Protein AF-A0A8B7D8T9-F1 (afdb_monomer)

Sequence (249 aa):
MHSFCAGCYSVWKLESSQCPTCRKEVESVYKNHTLNNLSLAYLNLNPNKCRSKEDLLMLDKRNTLNSPKTEMIKCEVVDSDSNDEEDNRNPTVNDFPRPFHLRSSFKCRECVGYSSSDSTDSDNLYQRSNTGNICQEGDTHLICSCCFRLISAVPPLSDRRCVCCGRFFCHLYWKCSKPGCRGCLSKFKDMDLDEKHLSELISKNPFESEILKNYLVSKNMKIKDLLTHCLQKLDLKQFTTTKFGSKHK

Nearest PDB structures (foldseek):
  2xoy-assembly2_B  TM=8.052E-01  e=1.659E-07  Homo sapiens
  2xoy-assembly1_A  TM=7.835E-01  e=5.794E-07  Homo sapiens

Foldseek 3Di:
DDDDQLLVVLVVVVPDQADPPPRHGDPDDDDDVPVVVVVVVVCVVPVVPDDDPVVVVVSVVSRPVPDPPPDPPPPPDPDDDDDDDDDDDDDDDDDPPDPDPDPPPADALQEDPDDPPPPPPPPPPPFPFPPPHHDDPPFDWFAAPPQRHTDGPPDDCPQFADPQPRHGHCPSRGRDPDPPDPCSDDDQLPDDDDVVCLCCVPVHDNVVSVVVVVVCVVVVHDPSNVSVVVVVCVVVVVDDDDDSPPPDD

Secondary structure (DSSP, 8-state):
-----HHHHHHHHTT-SB-TTT--B-------HHHHHHHHHHHHH-GGGSPPHHHHHHHHHH-GGGSTTS----------------------S-----S----TT---TTBTT-----TT-TT-TT-S-TT---BPTT--EEE-TTT--EEE-PSP-TTTB-TTT--B-SHHHH---STT-S-SS--GGG----HHHHHTTTTT-HHHHHHHHHHHHHTT--HHHHHHHHHHHHHTTSS--S-------

Mean predicted aligned error: 18.98 Å

Structure (mmCIF, N/CA/C/O backbone):
data_AF-A0A8B7D8T9-F1
#
_entry.id   AF-A0A8B7D8T9-F1
#
loop_
_atom_site.group_PDB
_atom_site.id
_atom_site.type_symbol
_atom_site.label_atom_id
_atom_site.label_alt_id
_atom_site.label_comp_id
_atom_site.label_asym_id
_atom_site.label_entity_id
_atom_site.label_seq_id
_atom_site.pdbx_PDB_ins_code
_atom_site.Cartn_x
_atom_site.Cartn_y
_atom_site.Cartn_z
_atom_site.occupancy
_atom_site.B_iso_or_equiv
_atom_site.auth_seq_id
_atom_site.auth_comp_id
_atom_site.auth_asym_id
_atom_site.auth_atom_id
_atom_site.pdbx_PDB_model_num
ATOM 1 N N . MET A 1 1 ? 9.128 13.617 -8.863 1.00 77.19 1 MET A N 1
ATOM 2 C CA . MET A 1 1 ? 9.227 13.640 -10.338 1.00 77.19 1 MET A CA 1
ATOM 3 C C . MET A 1 1 ? 7.891 14.104 -10.896 1.00 77.19 1 MET A C 1
ATOM 5 O O . MET A 1 1 ? 6.893 13.439 -10.650 1.00 77.19 1 MET A O 1
ATOM 9 N N . HIS A 1 2 ? 7.853 15.249 -11.578 1.00 90.69 2 HIS A N 1
ATOM 10 C CA . HIS A 1 2 ? 6.656 15.738 -12.274 1.00 90.69 2 HIS A CA 1
ATOM 11 C C . HIS A 1 2 ? 6.838 15.507 -13.776 1.00 90.69 2 HIS A C 1
ATOM 13 O O . HIS A 1 2 ? 7.943 15.678 -14.283 1.00 90.69 2 HIS A O 1
ATOM 19 N N . SER A 1 3 ? 5.788 15.053 -14.463 1.00 90.06 3 SER A N 1
ATOM 20 C CA . SER A 1 3 ? 5.845 14.694 -15.886 1.00 90.06 3 SER A CA 1
ATOM 21 C C . SER A 1 3 ? 5.028 15.681 -16.707 1.00 90.06 3 SER A C 1
ATOM 23 O O . SER A 1 3 ? 3.898 15.997 -16.345 1.00 90.06 3 SER A O 1
ATOM 25 N N . PHE A 1 4 ? 5.595 16.136 -17.819 1.00 90.19 4 PHE A N 1
ATOM 26 C CA . PHE A 1 4 ? 4.991 17.129 -18.702 1.00 90.19 4 PHE A CA 1
ATOM 27 C C . PHE A 1 4 ? 5.164 16.706 -20.159 1.00 90.19 4 PHE A C 1
ATOM 29 O O . PHE A 1 4 ? 6.039 15.902 -20.485 1.00 90.19 4 PHE A O 1
ATOM 36 N N . CYS A 1 5 ? 4.362 17.286 -21.051 1.00 88.31 5 CYS A N 1
ATOM 37 C CA . CYS A 1 5 ? 4.675 17.249 -22.474 1.00 88.31 5 CYS A CA 1
ATOM 38 C C . CYS A 1 5 ? 5.987 18.006 -22.720 1.00 88.31 5 CYS A C 1
ATOM 40 O O . CYS A 1 5 ? 6.150 19.128 -22.234 1.00 88.31 5 CYS A O 1
ATOM 42 N N . ALA A 1 6 ? 6.896 17.404 -23.490 1.00 86.88 6 ALA A N 1
ATOM 43 C CA . ALA A 1 6 ? 8.209 17.977 -23.766 1.00 86.88 6 ALA A CA 1
ATOM 44 C C . ALA A 1 6 ? 8.114 19.354 -24.447 1.00 86.88 6 ALA A C 1
ATOM 46 O O . ALA A 1 6 ? 8.777 20.282 -24.003 1.00 86.88 6 ALA A O 1
ATOM 47 N N . GLY A 1 7 ? 7.210 19.534 -25.419 1.00 85.31 7 GLY A N 1
ATOM 48 C CA . GLY A 1 7 ? 6.978 20.838 -26.053 1.00 85.31 7 GLY A CA 1
ATOM 49 C C . GLY A 1 7 ? 6.482 21.913 -25.076 1.00 85.31 7 GLY A C 1
ATOM 50 O O . GLY A 1 7 ? 6.989 23.030 -25.080 1.00 85.31 7 GLY A O 1
ATOM 51 N N . CYS A 1 8 ? 5.539 21.582 -24.188 1.00 86.88 8 CYS A N 1
ATOM 52 C CA . CYS A 1 8 ? 5.028 22.536 -23.194 1.00 86.88 8 CYS A CA 1
ATOM 53 C C . CYS A 1 8 ? 6.095 22.929 -22.166 1.00 86.88 8 CYS A C 1
ATOM 55 O O . CYS A 1 8 ? 6.197 24.092 -21.785 1.00 86.88 8 CYS A O 1
ATOM 57 N N . TYR A 1 9 ? 6.898 21.963 -21.720 1.00 89.88 9 TYR A N 1
ATOM 58 C CA . TYR A 1 9 ? 7.966 22.236 -20.768 1.00 89.88 9 TYR A CA 1
ATOM 59 C C . TYR A 1 9 ? 9.144 22.982 -21.415 1.00 89.88 9 TYR A C 1
ATOM 61 O O . TYR A 1 9 ? 9.721 23.854 -20.775 1.00 89.88 9 TYR A O 1
ATOM 69 N N . SER A 1 10 ? 9.452 22.730 -22.691 1.00 86.44 10 SER A N 1
ATOM 70 C CA . SER A 1 10 ? 10.440 23.507 -23.451 1.00 86.44 10 SER A CA 1
ATOM 71 C C . SER A 1 10 ? 10.098 24.993 -23.519 1.00 86.44 10 SER A C 1
ATOM 73 O O . SER A 1 10 ? 11.001 25.808 -23.373 1.00 86.44 10 SER A O 1
ATOM 75 N N . VAL A 1 11 ? 8.818 25.344 -23.692 1.00 87.75 11 VAL A N 1
ATOM 76 C CA . VAL A 1 11 ? 8.364 26.746 -23.666 1.00 87.75 11 VAL A CA 1
ATOM 77 C C . VAL A 1 11 ? 8.595 27.356 -22.286 1.00 87.75 11 VAL A C 1
ATOM 79 O O . VAL A 1 11 ? 9.210 28.408 -22.178 1.00 87.75 11 VAL A O 1
ATOM 82 N N . TRP A 1 12 ? 8.177 26.662 -21.227 1.00 88.38 12 TRP A N 1
ATOM 83 C CA . TRP A 1 12 ? 8.367 27.130 -19.852 1.00 88.38 12 TRP A CA 1
ATOM 84 C C . TRP A 1 12 ? 9.844 27.321 -19.481 1.00 88.38 12 TRP A C 1
ATOM 86 O O . TRP A 1 12 ? 10.205 28.289 -18.816 1.00 88.38 12 TRP A O 1
ATOM 96 N N . LYS A 1 13 ? 10.715 26.418 -19.944 1.00 87.56 13 LYS A N 1
ATOM 97 C CA . LYS A 1 13 ? 12.157 26.459 -19.672 1.00 87.56 13 LYS A CA 1
ATOM 98 C C . LYS A 1 13 ? 12.837 27.725 -20.215 1.00 87.56 13 LYS A C 1
ATOM 100 O O . LYS A 1 13 ? 13.894 28.085 -19.710 1.00 87.56 13 LYS A O 1
ATOM 105 N N . LEU A 1 14 ? 12.254 28.397 -21.215 1.00 84.75 14 LEU A N 1
ATOM 106 C CA . LEU A 1 14 ? 12.770 29.677 -21.720 1.00 84.75 14 LEU A CA 1
ATOM 107 C C . LEU A 1 14 ? 12.652 30.800 -20.681 1.00 84.75 14 LEU A C 1
ATOM 109 O O . LEU A 1 14 ? 13.479 31.705 -20.672 1.00 84.75 14 LEU A O 1
ATOM 113 N N . GLU A 1 15 ? 11.641 30.732 -19.816 1.00 85.75 15 GLU A N 1
ATOM 114 C CA . GLU A 1 15 ? 11.323 31.777 -18.840 1.00 85.75 15 GLU A CA 1
ATOM 115 C C . GLU A 1 15 ? 11.763 31.406 -17.418 1.00 85.75 15 GLU A C 1
ATOM 117 O O . GLU A 1 15 ? 12.027 32.286 -16.600 1.00 85.75 15 GLU A O 1
ATOM 122 N N . SER A 1 16 ? 11.848 30.110 -17.095 1.00 87.50 16 SER A N 1
ATOM 123 C CA . SER A 1 16 ? 12.175 29.656 -15.743 1.00 87.50 16 SER A CA 1
ATOM 124 C C . SER A 1 16 ? 12.928 28.326 -15.708 1.00 87.50 16 SER A C 1
ATOM 126 O O . SER A 1 16 ? 12.549 27.343 -16.347 1.00 87.50 16 SER A O 1
ATOM 128 N N . SER A 1 17 ? 13.954 28.260 -14.857 1.00 84.94 17 SER A N 1
ATOM 129 C CA . SER A 1 17 ? 14.664 27.026 -14.487 1.00 84.94 17 SER A CA 1
ATOM 130 C C . SER A 1 17 ? 13.920 26.185 -13.436 1.00 84.94 17 SER A C 1
ATOM 132 O O . SER A 1 17 ? 14.365 25.090 -13.085 1.00 84.94 17 SER A O 1
ATOM 134 N N . GLN A 1 18 ? 12.780 26.666 -12.929 1.00 90.69 18 GLN A N 1
ATOM 135 C CA . GLN A 1 18 ? 11.996 25.993 -11.897 1.00 90.69 18 GLN A CA 1
ATOM 136 C C . GLN A 1 18 ? 10.886 25.116 -12.483 1.00 90.69 18 GLN A C 1
ATOM 138 O O . GLN A 1 18 ? 10.342 25.363 -13.558 1.00 90.69 18 GLN A O 1
ATOM 143 N N . CYS A 1 19 ? 10.495 24.082 -11.742 1.00 88.75 19 CYS A N 1
ATOM 144 C CA . CYS A 1 19 ? 9.401 23.196 -12.115 1.00 88.75 19 CYS A CA 1
ATOM 145 C C . CYS A 1 19 ? 8.045 23.942 -12.099 1.00 88.75 19 CYS A C 1
ATOM 147 O O . CYS A 1 19 ? 7.703 24.513 -11.062 1.00 88.75 19 CYS A O 1
ATOM 149 N N . PRO A 1 20 ? 7.208 23.843 -13.154 1.00 88.81 20 PRO A N 1
ATOM 150 C CA . PRO A 1 20 ? 5.901 24.514 -13.211 1.00 88.81 20 PRO A CA 1
ATOM 151 C C . PRO A 1 20 ? 4.951 24.154 -12.062 1.00 88.81 20 PRO A C 1
ATOM 153 O O . PRO A 1 20 ? 4.118 24.956 -11.655 1.00 88.81 20 PRO A O 1
ATOM 156 N N . THR A 1 21 ? 5.055 22.928 -11.540 1.00 89.50 21 THR A N 1
ATOM 157 C CA . THR A 1 21 ? 4.142 22.421 -10.506 1.00 89.50 21 THR A CA 1
ATOM 158 C C . THR A 1 21 ? 4.592 22.781 -9.097 1.00 89.50 21 THR A C 1
ATOM 160 O O . THR A 1 21 ? 3.764 23.140 -8.269 1.00 89.50 21 THR A O 1
ATOM 163 N N . CYS A 1 22 ? 5.887 22.658 -8.794 1.00 91.38 22 CYS A N 1
ATOM 164 C CA . CYS A 1 22 ? 6.381 22.802 -7.421 1.00 91.38 22 CYS A CA 1
ATOM 165 C C . CYS A 1 22 ? 7.360 23.957 -7.204 1.00 91.38 22 CYS A C 1
ATOM 167 O O . CYS A 1 22 ? 7.800 24.137 -6.073 1.00 91.38 22 CYS A O 1
ATOM 169 N N . ARG A 1 23 ? 7.720 24.705 -8.256 1.00 89.94 23 ARG A N 1
ATOM 170 C CA . ARG A 1 23 ? 8.665 25.838 -8.240 1.00 89.94 23 ARG A CA 1
ATOM 171 C C . ARG A 1 23 ? 10.048 25.539 -7.645 1.00 89.94 23 ARG A C 1
ATOM 173 O O . ARG A 1 23 ? 10.794 26.446 -7.309 1.00 89.94 23 ARG A O 1
ATOM 180 N N . LYS A 1 24 ? 10.410 24.260 -7.531 1.00 89.38 24 LYS A N 1
ATOM 181 C CA . LYS A 1 24 ? 11.770 23.836 -7.180 1.00 89.38 24 LYS A CA 1
ATOM 182 C C . LYS A 1 24 ? 12.655 23.872 -8.420 1.00 89.38 24 LYS A C 1
ATOM 184 O O . LYS A 1 24 ? 12.148 23.627 -9.517 1.00 89.38 24 LYS A O 1
ATOM 189 N N . GLU A 1 25 ? 13.943 24.146 -8.245 1.00 89.19 25 GLU A N 1
ATOM 190 C CA . GLU A 1 25 ? 14.919 24.080 -9.336 1.00 89.19 25 GLU A CA 1
ATOM 191 C C . GLU A 1 25 ? 14.952 22.685 -9.966 1.00 89.19 25 GLU A C 1
ATOM 193 O O . GLU A 1 25 ? 14.794 21.666 -9.285 1.00 89.19 25 GLU A O 1
ATOM 198 N N . VAL A 1 26 ? 15.083 22.644 -11.291 1.00 86.81 26 VAL A N 1
ATOM 199 C CA . VAL A 1 26 ? 15.110 21.391 -12.044 1.00 86.81 26 VAL A CA 1
ATOM 200 C C . VAL A 1 26 ? 16.554 20.953 -12.250 1.00 86.81 26 VAL A C 1
ATOM 202 O O . VAL A 1 26 ? 17.267 21.524 -13.066 1.00 86.81 26 VAL A O 1
ATOM 205 N N . GLU A 1 27 ? 16.950 19.894 -11.548 1.00 84.94 27 GLU A N 1
ATOM 206 C CA . GLU A 1 27 ? 18.292 19.304 -11.654 1.00 84.94 27 GLU A CA 1
ATOM 207 C C . GLU A 1 27 ? 18.504 18.557 -12.978 1.00 84.94 27 GLU A C 1
ATOM 209 O O . GLU A 1 27 ? 19.577 18.601 -13.569 1.00 84.94 27 GLU A O 1
ATOM 214 N N . SER A 1 28 ? 17.487 17.832 -13.452 1.00 81.38 28 SER A N 1
ATOM 215 C CA . SER A 1 28 ? 17.599 17.003 -14.655 1.00 81.38 28 SER A CA 1
ATOM 216 C C . SER A 1 28 ? 16.238 16.679 -15.272 1.00 81.38 28 SER A C 1
ATOM 218 O O . SER A 1 28 ? 15.191 16.753 -14.620 1.00 81.38 28 SER A O 1
ATOM 220 N N . VAL A 1 29 ? 16.247 16.338 -16.564 1.00 85.06 29 VAL A N 1
ATOM 221 C CA . VAL A 1 29 ? 15.048 16.053 -17.364 1.00 85.06 29 VAL A CA 1
ATOM 222 C C . VAL A 1 29 ? 15.280 14.783 -18.176 1.00 85.06 29 VAL A C 1
ATOM 224 O O . VAL A 1 29 ? 16.259 14.688 -18.908 1.00 85.06 29 VAL A O 1
ATOM 227 N N . TYR A 1 30 ? 14.356 13.824 -18.077 1.00 84.12 30 TYR A N 1
ATOM 228 C CA . TYR A 1 30 ? 14.454 12.526 -18.750 1.00 84.12 30 TYR A CA 1
ATOM 229 C C . TYR A 1 30 ? 13.164 12.179 -19.491 1.00 84.12 30 TYR A C 1
ATOM 231 O O . TYR A 1 30 ? 12.062 12.527 -19.055 1.00 84.12 30 TYR A O 1
ATOM 239 N N . LYS A 1 31 ? 13.292 11.430 -20.592 1.00 83.94 31 LYS A N 1
ATOM 240 C CA . LYS A 1 31 ? 12.144 10.859 -21.306 1.00 83.94 31 LYS A CA 1
ATOM 241 C C . LYS A 1 31 ? 11.518 9.740 -20.472 1.00 83.94 31 LYS A C 1
ATOM 243 O O . LYS A 1 31 ? 12.186 8.784 -20.088 1.00 83.94 31 LYS A O 1
ATOM 248 N N . ASN A 1 32 ? 10.216 9.836 -20.213 1.00 85.56 32 ASN A N 1
ATOM 249 C CA . ASN A 1 32 ? 9.470 8.798 -19.505 1.00 85.56 32 ASN A CA 1
ATOM 250 C C . ASN A 1 32 ? 8.814 7.836 -20.509 1.00 85.56 32 ASN A C 1
ATOM 252 O O . ASN A 1 32 ? 7.686 8.057 -20.954 1.00 85.56 32 ASN A O 1
ATOM 256 N N . HIS A 1 33 ? 9.532 6.770 -20.869 1.00 84.88 33 HIS A N 1
ATOM 257 C CA . HIS A 1 33 ? 9.064 5.771 -21.837 1.00 84.88 33 HIS A CA 1
ATOM 258 C C . HIS A 1 33 ? 7.784 5.055 -21.383 1.00 84.88 33 HIS A C 1
ATOM 260 O O . HIS A 1 33 ? 6.912 4.786 -22.204 1.00 84.88 33 HIS A O 1
ATOM 266 N N . THR A 1 34 ? 7.618 4.810 -20.080 1.00 86.81 34 THR A N 1
ATOM 267 C CA . THR A 1 34 ? 6.421 4.154 -19.535 1.00 86.81 34 THR A CA 1
ATOM 268 C C . THR A 1 34 ? 5.166 4.996 -19.748 1.00 86.81 34 THR A C 1
ATOM 270 O O . THR A 1 34 ? 4.165 4.488 -20.251 1.00 86.81 34 THR A O 1
ATOM 273 N N . LEU A 1 35 ? 5.209 6.291 -19.411 1.00 86.31 35 LEU A N 1
ATOM 274 C CA . LEU A 1 35 ? 4.080 7.194 -19.657 1.00 86.31 35 LEU A CA 1
ATOM 275 C C . LEU A 1 35 ? 3.808 7.369 -21.152 1.00 86.31 35 LEU A C 1
ATOM 277 O O . LEU A 1 35 ? 2.645 7.403 -21.550 1.00 86.31 35 LEU A O 1
ATOM 281 N N . ASN A 1 36 ? 4.859 7.424 -21.973 1.00 84.94 36 ASN A N 1
ATOM 282 C CA . ASN A 1 36 ? 4.712 7.503 -23.422 1.00 84.94 36 ASN A CA 1
ATOM 283 C C . ASN A 1 36 ? 3.972 6.274 -23.974 1.00 84.94 36 ASN A C 1
ATOM 285 O O . ASN A 1 36 ? 2.959 6.417 -24.653 1.00 84.94 36 ASN A O 1
ATOM 289 N N . ASN A 1 37 ? 4.388 5.066 -23.593 1.00 86.94 37 ASN A N 1
ATOM 290 C CA . ASN A 1 37 ? 3.753 3.824 -24.039 1.00 86.94 37 ASN A CA 1
ATOM 291 C C . ASN A 1 37 ? 2.290 3.726 -23.586 1.00 86.94 37 ASN A C 1
ATOM 293 O O . ASN A 1 37 ? 1.432 3.318 -24.366 1.00 86.94 37 ASN A O 1
ATOM 297 N N . LEU A 1 38 ? 1.982 4.156 -22.356 1.00 90.62 38 LEU A N 1
ATOM 298 C CA . LEU A 1 38 ? 0.601 4.224 -21.869 1.00 90.62 38 LEU A CA 1
ATOM 299 C C . LEU A 1 38 ? -0.243 5.225 -22.668 1.00 90.62 38 LEU A C 1
ATOM 301 O O . LEU A 1 38 ? -1.384 4.919 -23.012 1.00 90.62 38 LEU A O 1
ATOM 305 N N . SER A 1 39 ? 0.306 6.398 -22.998 1.00 86.38 39 SER A N 1
ATOM 306 C CA . SER A 1 39 ? -0.400 7.374 -23.835 1.00 86.38 39 SER A CA 1
ATOM 307 C C . SER A 1 39 ? -0.647 6.861 -25.254 1.00 86.38 39 SER A C 1
ATOM 309 O O . SER A 1 39 ? -1.751 7.029 -25.767 1.00 86.38 39 SER A O 1
ATOM 311 N N . LEU A 1 40 ? 0.321 6.162 -25.856 1.00 85.19 40 LEU A N 1
ATOM 312 C CA . LEU A 1 40 ? 0.176 5.556 -27.181 1.00 85.19 40 LEU A CA 1
ATOM 313 C C . LEU A 1 40 ? -0.894 4.461 -27.177 1.00 85.19 40 LEU A C 1
ATOM 315 O O . LEU A 1 40 ? -1.784 4.470 -28.023 1.00 85.19 40 LEU A O 1
ATOM 319 N N . ALA A 1 41 ? -0.875 3.572 -26.181 1.00 86.38 41 ALA A N 1
ATOM 320 C CA . ALA A 1 41 ? -1.901 2.543 -26.026 1.00 86.38 41 ALA A CA 1
ATOM 321 C C . ALA A 1 41 ? -3.307 3.151 -25.866 1.00 86.38 41 ALA A C 1
ATOM 323 O O . ALA A 1 41 ? -4.267 2.665 -26.462 1.00 86.38 41 ALA A O 1
ATOM 324 N N . TYR A 1 42 ? -3.434 4.246 -25.109 1.00 88.56 42 TYR A N 1
ATOM 325 C CA . TYR A 1 42 ? -4.706 4.949 -24.946 1.00 88.56 42 TYR A CA 1
ATOM 326 C C . TYR A 1 42 ? -5.218 5.562 -26.257 1.00 88.56 42 TYR A C 1
ATOM 328 O O . TYR A 1 42 ? -6.407 5.441 -26.560 1.00 88.56 42 TYR A O 1
ATOM 336 N N . LEU A 1 43 ? -4.338 6.201 -27.033 1.00 88.25 43 LEU A N 1
ATOM 337 C CA . LEU A 1 43 ? -4.681 6.809 -28.322 1.00 88.25 43 LEU A CA 1
ATOM 338 C C . LEU A 1 43 ? -5.035 5.761 -29.382 1.00 88.25 43 LEU A C 1
ATOM 340 O O . LEU A 1 43 ? -5.973 5.980 -30.143 1.00 88.25 43 LEU A O 1
ATOM 344 N N . ASN A 1 44 ? -4.378 4.598 -29.371 1.00 84.44 44 ASN A N 1
ATOM 345 C CA . ASN A 1 44 ? -4.736 3.471 -30.239 1.00 84.44 44 ASN A CA 1
ATOM 346 C C . ASN A 1 44 ? -6.172 2.987 -29.989 1.00 84.44 44 ASN A C 1
ATOM 348 O O . ASN A 1 44 ? -6.887 2.655 -30.929 1.00 84.44 44 ASN A O 1
ATOM 352 N N . LEU A 1 45 ? -6.612 2.986 -28.727 1.00 88.19 45 LEU A N 1
ATOM 353 C CA . LEU A 1 45 ? -7.983 2.627 -28.350 1.00 88.19 45 LEU A CA 1
ATOM 354 C C . LEU A 1 45 ? -8.991 3.771 -28.556 1.00 88.19 45 LEU A C 1
ATOM 356 O O . LEU A 1 45 ? -10.194 3.530 -28.535 1.00 88.19 45 LEU A O 1
ATOM 360 N N . ASN A 1 46 ? -8.527 5.015 -28.717 1.00 89.38 46 ASN A N 1
ATOM 361 C CA . ASN A 1 46 ? -9.376 6.204 -28.842 1.00 89.38 46 ASN A CA 1
ATOM 362 C C . ASN A 1 46 ? -8.860 7.151 -29.947 1.00 89.38 46 ASN A C 1
ATOM 364 O O . ASN A 1 46 ? -8.388 8.251 -29.634 1.00 89.38 46 ASN A O 1
ATOM 368 N N . PRO A 1 47 ? -8.966 6.778 -31.238 1.00 88.31 47 PRO A N 1
ATOM 369 C CA . PRO A 1 47 ? -8.406 7.583 -32.329 1.00 88.31 47 PRO A CA 1
ATOM 370 C C . PRO A 1 47 ? -9.004 8.994 -32.422 1.00 88.31 47 PRO A C 1
ATOM 372 O O . PRO A 1 47 ? -8.313 9.948 -32.767 1.00 88.31 47 PRO A O 1
ATOM 375 N N . ASN A 1 48 ? -10.273 9.152 -32.036 1.00 87.62 48 ASN A N 1
ATOM 376 C CA . ASN A 1 48 ? -10.990 10.430 -31.996 1.00 87.62 48 ASN A CA 1
ATOM 377 C C . ASN A 1 48 ? -10.456 11.428 -30.951 1.00 87.62 48 ASN A C 1
ATOM 379 O O . ASN A 1 48 ? -10.850 12.589 -30.964 1.00 87.62 48 ASN A O 1
ATOM 383 N N . LYS A 1 49 ? -9.594 10.985 -30.028 1.00 84.88 49 LYS A N 1
ATOM 384 C CA . LYS A 1 49 ? -8.941 11.838 -29.022 1.00 84.88 49 LYS A CA 1
ATOM 385 C C . LYS A 1 49 ? -7.511 12.212 -29.404 1.00 84.88 49 LYS A C 1
ATOM 387 O O . LYS A 1 49 ? -6.838 12.897 -28.631 1.00 84.88 49 LYS A O 1
ATOM 392 N N . CYS A 1 50 ? -7.029 11.746 -30.556 1.00 82.06 50 CYS A N 1
ATOM 393 C CA . CYS A 1 50 ? -5.732 12.154 -31.067 1.00 82.06 50 CYS A CA 1
ATOM 394 C C . CYS A 1 50 ? -5.766 13.639 -31.447 1.00 82.06 50 CYS A C 1
ATOM 396 O O . CYS A 1 50 ? -6.775 14.145 -31.937 1.00 82.06 50 CYS A O 1
ATOM 398 N N . ARG A 1 51 ? -4.660 14.347 -31.203 1.00 84.44 51 ARG A N 1
ATOM 399 C CA . ARG A 1 51 ? -4.507 15.726 -31.680 1.00 84.44 51 ARG A CA 1
ATOM 400 C C . ARG A 1 51 ? -4.446 15.748 -33.208 1.00 84.44 51 ARG A C 1
ATOM 402 O O . ARG A 1 51 ? -4.093 14.746 -33.831 1.00 84.44 51 ARG A O 1
ATOM 409 N N . SER A 1 52 ? -4.746 16.905 -33.794 1.00 87.00 52 SER A N 1
ATOM 410 C CA . SER A 1 52 ? -4.513 17.135 -35.220 1.00 87.00 52 SER A CA 1
ATOM 411 C C . SER A 1 52 ? -3.027 16.945 -35.560 1.00 87.00 52 SER A C 1
ATOM 413 O O . SER A 1 52 ? -2.147 17.090 -34.701 1.00 87.00 52 SER A O 1
ATOM 415 N N . LYS A 1 53 ? -2.729 16.604 -36.817 1.00 83.19 53 LYS A N 1
ATOM 416 C CA . LYS A 1 53 ? -1.339 16.420 -37.266 1.00 83.19 53 LYS A CA 1
ATOM 417 C C . LYS A 1 53 ? -0.572 17.740 -37.193 1.00 83.19 53 LYS A C 1
ATOM 419 O O . LYS A 1 53 ? 0.600 17.759 -36.828 1.00 83.19 53 LYS A O 1
ATOM 424 N N . GLU A 1 54 ? -1.258 18.837 -37.473 1.00 84.75 54 GLU A N 1
ATOM 425 C CA . GLU A 1 54 ? -0.760 20.204 -37.424 1.00 84.75 54 GLU A CA 1
ATOM 426 C C . 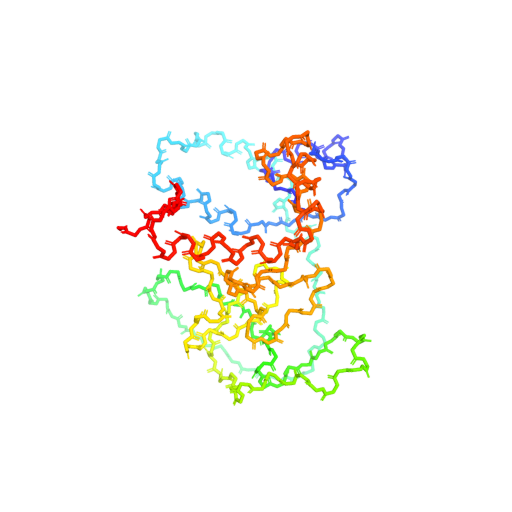GLU A 1 54 ? -0.329 20.580 -35.999 1.00 84.75 54 GLU A C 1
ATOM 428 O O . GLU A 1 54 ? 0.778 21.085 -35.798 1.00 84.75 54 GLU A O 1
ATOM 433 N N . ASP A 1 55 ? -1.144 20.258 -34.991 1.00 80.06 55 ASP A N 1
ATOM 434 C CA . ASP A 1 55 ? -0.813 20.522 -33.586 1.00 80.06 55 ASP A CA 1
ATOM 435 C C . ASP A 1 55 ? 0.387 19.707 -33.102 1.00 80.06 55 ASP A C 1
ATOM 437 O O . ASP A 1 55 ? 1.221 20.221 -32.351 1.00 80.06 55 ASP A O 1
ATOM 441 N N . LEU A 1 56 ? 0.496 18.445 -33.527 1.00 80.44 56 LEU A N 1
ATOM 442 C CA . LEU A 1 56 ? 1.636 17.589 -33.190 1.00 80.44 56 LEU A CA 1
ATOM 443 C C . LEU A 1 56 ? 2.938 18.153 -33.766 1.00 80.44 56 LEU A C 1
ATOM 445 O O . LEU A 1 56 ? 3.903 18.325 -33.024 1.00 80.44 56 LEU A O 1
ATOM 449 N N . LEU A 1 57 ? 2.935 18.545 -35.043 1.00 82.56 57 LEU A N 1
ATOM 450 C CA . LEU A 1 57 ? 4.090 19.170 -35.692 1.00 82.56 57 LEU A CA 1
ATOM 451 C C . LEU A 1 57 ? 4.491 20.482 -35.009 1.00 82.56 57 LEU A C 1
ATOM 453 O O . LEU A 1 57 ? 5.676 20.743 -34.796 1.00 82.56 57 LEU A O 1
ATOM 457 N N . MET A 1 58 ? 3.514 21.305 -34.620 1.00 83.50 58 MET A N 1
ATOM 458 C CA . MET A 1 58 ? 3.782 22.530 -33.867 1.00 83.50 58 MET A CA 1
ATOM 459 C C . MET A 1 58 ? 4.404 22.250 -32.494 1.00 83.50 58 MET A C 1
ATOM 461 O O . MET A 1 58 ? 5.284 22.992 -32.058 1.00 83.50 58 MET A O 1
ATOM 465 N N . LEU A 1 59 ? 3.948 21.216 -31.785 1.00 77.56 59 LEU A N 1
ATOM 466 C CA . LEU A 1 59 ? 4.493 20.835 -30.479 1.00 77.56 59 LEU A CA 1
ATOM 467 C C . LEU A 1 59 ? 5.907 20.259 -30.591 1.00 77.56 59 LEU A C 1
ATOM 469 O O . LEU A 1 59 ? 6.758 20.607 -29.771 1.00 77.56 59 LEU A O 1
ATOM 473 N N . ASP A 1 60 ? 6.175 19.453 -31.616 1.00 80.62 60 ASP A N 1
ATOM 474 C CA . ASP A 1 60 ? 7.505 18.904 -31.878 1.00 80.62 60 ASP A CA 1
ATOM 475 C C . ASP A 1 60 ? 8.499 19.995 -32.276 1.00 80.62 60 ASP A C 1
ATOM 477 O O . ASP A 1 60 ? 9.621 20.013 -31.773 1.00 80.62 60 ASP A O 1
ATOM 481 N N . LYS A 1 61 ? 8.073 20.978 -33.079 1.00 85.19 61 LYS A N 1
ATOM 482 C CA . LYS A 1 61 ? 8.900 22.143 -33.429 1.00 85.19 61 LYS A CA 1
ATOM 483 C C . LYS A 1 61 ? 9.304 22.972 -32.204 1.00 85.19 61 LYS A C 1
ATOM 485 O O . LYS A 1 61 ? 10.388 23.546 -32.184 1.00 85.19 61 LYS A O 1
ATOM 490 N N . ARG A 1 62 ? 8.441 23.048 -31.183 1.00 82.69 62 ARG A N 1
ATOM 491 C CA . ARG A 1 62 ? 8.715 23.763 -29.920 1.00 82.69 62 ARG A CA 1
ATOM 492 C C . ARG A 1 62 ? 9.562 22.950 -28.938 1.00 82.69 62 ARG A C 1
ATOM 494 O O . ARG A 1 62 ? 10.041 23.504 -27.952 1.00 82.69 62 ARG A O 1
ATOM 501 N N . ASN A 1 63 ? 9.733 21.650 -29.166 1.00 83.56 63 ASN A N 1
ATOM 502 C CA . ASN A 1 63 ? 10.452 20.769 -28.259 1.00 83.56 63 ASN A CA 1
ATOM 503 C C . ASN A 1 63 ? 11.973 20.881 -28.453 1.00 83.56 63 ASN A C 1
ATOM 505 O O . ASN A 1 63 ? 12.580 20.199 -29.275 1.00 83.56 63 ASN A O 1
ATOM 509 N N . THR A 1 64 ? 12.601 21.704 -27.621 1.00 77.19 64 THR A N 1
ATOM 510 C CA . THR A 1 64 ? 14.059 21.904 -27.575 1.00 77.19 64 THR A CA 1
ATOM 511 C C . THR A 1 64 ? 14.818 20.775 -26.868 1.00 77.19 64 THR A C 1
ATOM 513 O O . THR A 1 64 ? 16.046 20.733 -26.917 1.00 77.19 64 THR A O 1
ATOM 516 N N . LEU A 1 65 ? 14.110 19.837 -26.230 1.00 73.38 65 LEU A N 1
ATOM 517 C CA . LEU A 1 65 ? 14.683 18.714 -25.476 1.00 73.38 65 LEU A CA 1
ATOM 518 C C . LEU A 1 65 ? 14.877 17.449 -26.329 1.00 73.38 65 LEU A C 1
ATOM 520 O O . LEU A 1 65 ? 15.325 16.422 -25.826 1.00 73.38 65 LEU A O 1
ATOM 524 N N . ASN A 1 66 ? 14.532 17.511 -27.619 1.00 57.84 66 ASN A N 1
ATOM 525 C CA . ASN A 1 66 ? 14.737 16.426 -28.580 1.00 57.84 66 ASN A CA 1
ATOM 526 C C . ASN A 1 66 ? 16.136 16.422 -29.224 1.00 57.84 66 ASN A C 1
ATOM 528 O O . ASN A 1 66 ? 16.442 15.501 -29.979 1.00 57.84 66 ASN A O 1
ATOM 532 N N . SER A 1 67 ? 16.987 17.406 -28.923 1.00 48.41 67 SER A N 1
ATOM 533 C CA . SER A 1 67 ? 18.355 17.464 -29.441 1.00 48.41 67 SER A CA 1
ATOM 534 C C . SER A 1 67 ? 19.224 16.336 -28.860 1.00 48.41 67 SER A C 1
ATOM 536 O O . SER A 1 67 ? 19.198 16.119 -27.646 1.00 48.41 67 SER A O 1
ATOM 538 N N . PRO A 1 68 ? 20.082 15.682 -29.669 1.00 45.19 68 PRO A N 1
ATOM 539 C CA . PRO A 1 68 ? 21.014 14.645 -29.206 1.00 45.19 68 PRO A CA 1
ATOM 540 C C . PRO A 1 68 ? 22.115 15.179 -28.264 1.00 45.19 68 PRO A C 1
ATOM 542 O O . PRO A 1 68 ? 22.946 14.414 -27.796 1.00 45.19 68 PRO A O 1
ATOM 545 N N . LYS A 1 69 ? 22.120 16.489 -27.974 1.00 37.28 69 LYS A N 1
ATOM 546 C CA . LYS A 1 69 ? 23.076 17.200 -27.110 1.00 37.28 69 LYS A CA 1
ATOM 547 C C . LYS A 1 69 ? 22.559 17.479 -25.692 1.00 37.28 69 LYS A C 1
ATOM 549 O O . LYS A 1 69 ? 23.011 18.420 -25.051 1.00 37.28 69 LYS A O 1
ATOM 554 N N . THR A 1 70 ? 21.615 16.692 -25.183 1.00 39.81 70 THR A N 1
ATOM 555 C CA . THR A 1 70 ? 21.550 16.558 -23.720 1.00 39.81 70 THR A CA 1
ATOM 556 C C . THR A 1 70 ? 22.594 15.508 -23.410 1.00 39.81 70 THR A C 1
ATOM 558 O O . THR A 1 70 ? 22.365 14.358 -23.773 1.00 39.81 70 THR A O 1
ATOM 561 N N . GLU A 1 71 ? 23.753 15.930 -22.898 1.00 35.34 71 GLU A N 1
ATOM 562 C CA . GLU A 1 71 ? 24.885 15.069 -22.556 1.00 35.34 71 GLU A CA 1
ATOM 563 C C . GLU A 1 71 ? 24.376 13.814 -21.853 1.00 35.34 71 GLU A C 1
ATOM 565 O O . GLU A 1 71 ? 24.053 13.791 -20.666 1.00 35.34 71 GLU A O 1
ATOM 570 N N . MET A 1 72 ? 24.251 12.753 -22.646 1.00 30.92 72 MET A N 1
ATOM 571 C CA . MET A 1 72 ? 24.257 11.414 -22.122 1.00 30.92 72 MET A CA 1
ATOM 572 C C . MET A 1 72 ? 25.648 11.316 -21.529 1.00 30.92 72 MET A C 1
ATOM 574 O O . MET A 1 72 ? 26.626 11.404 -22.270 1.00 30.92 72 MET A O 1
ATOM 578 N N . ILE A 1 73 ? 25.740 11.213 -20.205 1.00 31.81 73 ILE A N 1
ATOM 579 C CA . ILE A 1 73 ? 26.963 10.740 -19.575 1.00 31.81 73 ILE A CA 1
ATOM 580 C C . ILE A 1 73 ? 27.260 9.413 -20.269 1.00 31.81 73 ILE A C 1
ATOM 582 O O . ILE A 1 73 ? 26.601 8.398 -20.033 1.00 31.81 73 ILE A O 1
ATOM 586 N N . LYS A 1 74 ? 28.206 9.456 -21.206 1.00 27.31 74 LYS A N 1
ATOM 587 C CA . LYS A 1 74 ? 28.913 8.287 -21.675 1.00 27.31 74 LYS A CA 1
ATOM 588 C C . LYS A 1 74 ? 29.693 7.870 -20.441 1.00 27.31 74 LYS A C 1
ATOM 590 O O . LYS A 1 74 ? 30.698 8.486 -20.112 1.00 27.31 74 LYS A O 1
ATOM 595 N N . CYS A 1 75 ? 29.172 6.904 -19.688 1.00 27.44 75 CYS A N 1
ATOM 596 C CA . CYS A 1 75 ? 30.042 6.125 -18.827 1.00 27.44 75 CYS A CA 1
ATOM 597 C C . CYS A 1 75 ? 31.082 5.539 -19.775 1.00 27.44 75 CYS A C 1
ATOM 599 O O . CYS A 1 75 ? 30.771 4.650 -20.566 1.00 27.44 75 CYS A O 1
ATOM 601 N N . GLU A 1 76 ? 32.268 6.135 -19.773 1.00 25.92 76 GLU A N 1
ATOM 602 C CA . GLU A 1 76 ? 33.448 5.557 -20.380 1.00 25.92 76 GLU A CA 1
ATOM 603 C C . GLU A 1 76 ? 33.702 4.259 -19.624 1.00 25.92 76 GLU A C 1
ATOM 605 O O . GLU A 1 76 ? 34.243 4.227 -18.521 1.00 25.92 76 GLU A O 1
ATOM 610 N N . VAL A 1 77 ? 33.182 3.178 -20.195 1.00 33.53 77 VAL A N 1
ATOM 611 C CA . VAL A 1 77 ? 33.722 1.853 -19.971 1.00 33.53 77 VAL A CA 1
ATOM 612 C C . VAL A 1 77 ? 35.154 1.913 -20.477 1.00 33.53 77 VAL A C 1
ATOM 614 O O . VAL A 1 77 ? 35.410 2.121 -21.661 1.00 33.53 77 VAL A O 1
ATOM 617 N N . VAL A 1 78 ? 36.090 1.819 -19.540 1.00 31.45 78 VAL A N 1
ATOM 618 C CA . VAL A 1 78 ? 37.445 1.381 -19.840 1.00 31.45 78 VAL A CA 1
ATOM 619 C C . VAL A 1 78 ? 37.335 -0.065 -20.320 1.00 31.45 78 VAL A C 1
ATOM 621 O O . VAL A 1 78 ? 37.377 -1.005 -19.530 1.00 31.45 78 VAL A O 1
ATOM 624 N N . ASP A 1 79 ? 37.098 -0.226 -21.620 1.00 29.34 79 ASP A N 1
ATOM 625 C CA . ASP A 1 79 ? 37.187 -1.511 -22.300 1.00 29.34 79 ASP A CA 1
ATOM 626 C C . ASP A 1 79 ? 38.651 -1.955 -22.254 1.00 29.34 79 ASP A C 1
ATOM 628 O O . ASP A 1 79 ? 39.529 -1.356 -22.873 1.00 29.34 79 ASP A O 1
ATOM 632 N N . SER A 1 80 ? 38.913 -2.987 -21.455 1.00 31.44 80 SER A N 1
ATOM 633 C CA . SER A 1 80 ? 40.108 -3.812 -21.587 1.00 31.44 80 SER A CA 1
ATOM 634 C C . SER A 1 80 ? 39.699 -5.062 -22.364 1.00 31.44 80 SER A C 1
ATOM 636 O O . SER A 1 80 ? 38.990 -5.905 -21.823 1.00 31.44 80 SER A O 1
ATOM 638 N N . ASP A 1 81 ? 40.100 -5.086 -23.636 1.00 33.78 81 ASP A N 1
ATOM 639 C CA . ASP A 1 81 ? 40.283 -6.214 -24.559 1.00 33.78 81 ASP A CA 1
ATOM 640 C C . ASP A 1 81 ? 39.299 -7.400 -24.524 1.00 33.78 81 ASP A C 1
ATOM 642 O O . ASP A 1 81 ? 39.342 -8.242 -23.626 1.00 33.78 81 ASP A O 1
ATOM 646 N N . SER A 1 82 ? 38.576 -7.614 -25.635 1.00 36.06 82 SER A N 1
ATOM 647 C CA . SER A 1 82 ? 38.929 -8.645 -26.644 1.00 36.06 82 SER A CA 1
ATOM 648 C C . SER A 1 82 ? 37.760 -8.968 -27.598 1.00 36.06 82 SER A C 1
ATOM 650 O O . SER A 1 82 ? 36.749 -9.513 -27.171 1.00 36.06 82 SER A O 1
ATOM 652 N N . ASN A 1 83 ? 37.970 -8.661 -28.883 1.00 34.12 83 ASN A N 1
ATOM 653 C CA . ASN A 1 83 ? 37.633 -9.411 -30.108 1.00 34.12 83 ASN A CA 1
ATOM 654 C C . ASN A 1 83 ? 36.225 -10.015 -30.367 1.00 34.12 83 ASN A C 1
ATOM 656 O O . ASN A 1 83 ? 35.781 -10.945 -29.701 1.00 34.12 83 ASN A O 1
ATOM 660 N N . ASP A 1 84 ? 35.675 -9.556 -31.505 1.00 36.81 84 ASP A N 1
ATOM 661 C CA . ASP A 1 84 ? 35.161 -10.345 -32.643 1.00 36.81 84 ASP A CA 1
ATOM 662 C C . ASP A 1 84 ? 33.775 -11.032 -32.572 1.00 36.81 84 ASP A C 1
ATOM 664 O O . ASP A 1 84 ? 33.592 -12.092 -31.983 1.00 36.81 84 ASP A O 1
ATOM 668 N N . GLU A 1 85 ? 32.799 -10.427 -33.269 1.00 36.19 85 GLU A N 1
ATOM 669 C CA . GLU A 1 85 ? 32.174 -10.919 -34.526 1.00 36.19 85 GLU A CA 1
ATOM 670 C C . GLU A 1 85 ? 30.682 -10.552 -34.661 1.00 36.19 85 GLU A C 1
ATOM 672 O O . GLU A 1 85 ? 29.874 -10.654 -33.737 1.00 36.19 85 GLU A O 1
ATOM 677 N N . GLU A 1 86 ? 30.335 -10.093 -35.865 1.00 46.00 86 GLU A 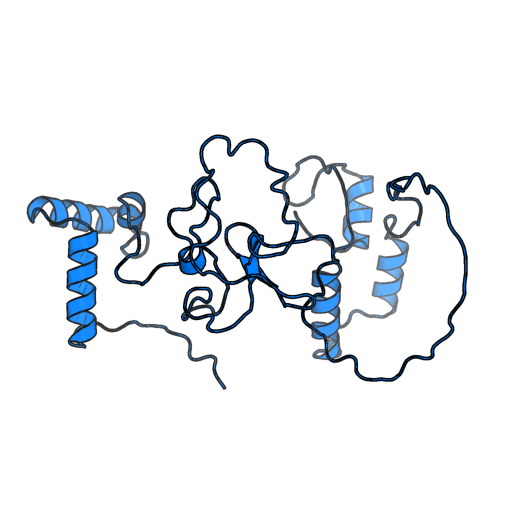N 1
ATOM 678 C CA . GLU A 1 86 ? 28.987 -9.765 -36.323 1.00 46.00 86 GLU A CA 1
ATOM 679 C C . GLU A 1 86 ? 28.115 -11.033 -36.423 1.00 46.00 86 GLU A C 1
ATOM 681 O O . GLU A 1 86 ? 28.479 -11.969 -37.130 1.00 46.00 86 GLU A O 1
ATOM 686 N N . ASP A 1 87 ? 26.915 -11.055 -35.821 1.00 34.34 87 ASP A N 1
ATOM 687 C CA . ASP A 1 87 ? 25.854 -11.973 -36.273 1.00 34.34 87 ASP A CA 1
ATOM 688 C C . ASP A 1 87 ? 24.551 -11.217 -36.557 1.00 34.34 87 ASP A C 1
ATOM 690 O O . ASP A 1 87 ? 24.036 -10.406 -35.782 1.00 34.34 87 ASP A O 1
ATOM 694 N N . ASN A 1 88 ? 24.046 -11.509 -37.743 1.00 43.94 88 ASN A N 1
ATOM 695 C CA . ASN A 1 88 ? 23.021 -10.838 -38.503 1.00 43.94 88 ASN A CA 1
ATOM 696 C C . ASN A 1 88 ? 21.772 -11.724 -38.435 1.00 43.94 88 ASN A C 1
ATOM 698 O O . ASN A 1 88 ? 21.718 -12.755 -39.105 1.00 43.94 88 ASN A O 1
ATOM 702 N N . ARG A 1 89 ? 20.758 -11.378 -37.623 1.00 33.47 89 ARG A N 1
ATOM 703 C CA . ARG A 1 89 ? 19.487 -12.133 -37.602 1.00 33.47 89 ARG A CA 1
ATOM 704 C C . ARG A 1 89 ? 18.240 -11.253 -37.620 1.00 33.47 89 ARG A C 1
ATOM 706 O O . ARG A 1 89 ? 17.997 -10.432 -36.741 1.00 33.47 89 ARG A O 1
ATOM 713 N N . ASN A 1 90 ? 17.452 -11.512 -38.663 1.00 33.97 90 ASN A N 1
ATOM 714 C CA . ASN A 1 90 ? 16.133 -10.979 -38.998 1.00 33.97 90 ASN A CA 1
ATOM 715 C C . ASN A 1 90 ? 15.094 -11.061 -37.854 1.00 33.97 90 ASN A C 1
ATOM 717 O O . ASN A 1 90 ? 15.114 -12.015 -37.074 1.00 33.97 90 ASN A O 1
ATOM 721 N N . PRO A 1 91 ? 14.107 -10.142 -37.812 1.00 34.16 91 PRO A N 1
ATOM 722 C CA . PRO A 1 91 ? 13.082 -10.103 -36.775 1.00 34.16 91 PRO A CA 1
ATOM 723 C C . PRO A 1 91 ? 11.914 -11.044 -37.107 1.00 34.16 91 PRO A C 1
ATOM 725 O O . PRO A 1 91 ? 11.157 -10.806 -38.048 1.00 34.16 91 PRO A O 1
ATOM 728 N N . THR A 1 92 ? 11.706 -12.095 -36.312 1.00 34.72 92 THR A N 1
ATOM 729 C CA . THR A 1 92 ? 10.455 -12.867 -36.345 1.00 34.72 92 THR A CA 1
ATOM 730 C C . THR A 1 92 ? 9.492 -12.369 -35.270 1.00 34.72 92 THR A C 1
ATOM 732 O O . THR A 1 92 ? 9.704 -12.575 -34.078 1.00 34.72 92 THR A O 1
ATOM 735 N N . VAL A 1 93 ? 8.430 -11.717 -35.745 1.00 44.34 93 VAL A N 1
ATOM 736 C CA . VAL A 1 93 ? 7.107 -11.510 -35.135 1.00 44.34 93 VAL A CA 1
ATOM 737 C C . VAL A 1 93 ? 6.767 -12.481 -33.996 1.00 44.34 93 VAL A C 1
ATOM 739 O O . VAL A 1 93 ? 6.472 -13.643 -34.255 1.00 44.34 93 VAL A O 1
ATOM 742 N N . ASN A 1 94 ? 6.779 -11.978 -32.753 1.00 35.53 94 ASN A N 1
ATOM 743 C CA . ASN A 1 94 ? 5.895 -12.361 -31.636 1.00 35.53 94 ASN A CA 1
ATOM 744 C C . ASN A 1 94 ? 6.169 -11.474 -30.397 1.00 35.53 94 ASN A C 1
ATOM 746 O O . ASN A 1 94 ? 6.501 -11.966 -29.319 1.00 35.53 94 ASN A O 1
ATOM 750 N N . ASP A 1 95 ? 6.010 -10.154 -30.539 1.00 34.78 95 ASP A N 1
ATOM 751 C CA . ASP A 1 95 ? 6.085 -9.206 -29.416 1.00 34.78 95 ASP A CA 1
ATOM 752 C C . ASP A 1 95 ? 4.701 -8.979 -28.792 1.00 34.78 95 ASP A C 1
ATOM 754 O O . ASP A 1 95 ? 4.058 -7.939 -28.946 1.00 34.78 95 ASP A O 1
ATOM 758 N N . PHE A 1 96 ? 4.240 -9.969 -28.028 1.00 29.11 96 PHE A N 1
ATOM 759 C CA . PHE A 1 96 ? 3.413 -9.654 -26.865 1.00 29.11 96 PHE A CA 1
ATOM 760 C C . PHE A 1 96 ? 4.314 -8.972 -25.824 1.00 29.11 96 PHE A C 1
ATOM 762 O O . PHE A 1 96 ? 5.427 -9.453 -25.601 1.00 29.11 96 PHE A O 1
ATOM 769 N N . PRO A 1 97 ? 3.878 -7.884 -25.162 1.00 36.59 97 PRO A N 1
ATOM 770 C CA . PRO A 1 97 ? 4.730 -7.139 -24.246 1.00 36.59 97 PRO A CA 1
ATOM 771 C C . PRO A 1 97 ? 5.057 -8.006 -23.027 1.00 36.59 97 PRO A C 1
ATOM 773 O O . PRO A 1 97 ? 4.273 -8.110 -22.081 1.00 36.59 97 PRO A O 1
ATOM 776 N N . ARG A 1 98 ? 6.229 -8.648 -23.057 1.00 41.91 98 ARG A N 1
ATOM 777 C CA . ARG A 1 98 ? 6.810 -9.311 -21.891 1.00 41.91 98 ARG A CA 1
ATOM 778 C C . ARG A 1 98 ? 6.975 -8.262 -20.784 1.00 41.91 98 ARG A C 1
ATOM 780 O O . ARG A 1 98 ? 7.379 -7.132 -21.079 1.00 41.91 98 ARG A O 1
ATOM 787 N N . PRO A 1 99 ? 6.645 -8.582 -19.521 1.00 41.62 99 PRO A N 1
ATOM 788 C CA . PRO A 1 99 ? 6.798 -7.637 -18.425 1.00 41.62 99 PRO A CA 1
ATOM 789 C C . PRO A 1 99 ? 8.266 -7.223 -18.350 1.00 41.62 99 PRO A C 1
ATOM 791 O O . PRO A 1 99 ? 9.121 -8.094 -18.237 1.00 41.62 99 PRO A O 1
ATOM 794 N N . PHE A 1 100 ? 8.520 -5.915 -18.476 1.00 40.16 100 PHE A N 1
ATOM 795 C CA . PHE A 1 100 ? 9.806 -5.227 -18.330 1.00 40.16 100 PHE A CA 1
ATOM 796 C C . PHE A 1 100 ? 10.970 -6.146 -17.927 1.00 40.16 100 PHE A C 1
ATOM 798 O O . PHE A 1 100 ? 11.164 -6.419 -16.743 1.00 40.16 100 PHE A O 1
ATOM 805 N N . HIS A 1 101 ? 11.768 -6.586 -18.904 1.00 39.75 101 HIS A N 1
ATOM 806 C CA . HIS A 1 101 ? 13.091 -7.127 -18.617 1.00 39.75 101 HIS A CA 1
ATOM 807 C C . HIS A 1 101 ? 13.903 -6.012 -17.943 1.00 39.75 101 HIS A C 1
ATOM 809 O O . HIS A 1 101 ? 14.394 -5.092 -18.599 1.00 39.75 101 HIS A O 1
ATOM 815 N N . LEU A 1 102 ? 13.996 -6.046 -16.611 1.00 45.16 102 LEU A N 1
ATOM 816 C CA . LEU A 1 102 ? 15.030 -5.304 -15.909 1.00 45.16 102 LEU A CA 1
ATOM 817 C C . LEU A 1 102 ? 16.366 -5.869 -16.389 1.00 45.16 102 LEU A C 1
ATOM 819 O O . LEU A 1 102 ? 16.552 -7.084 -16.417 1.00 45.16 102 LEU A O 1
ATOM 823 N N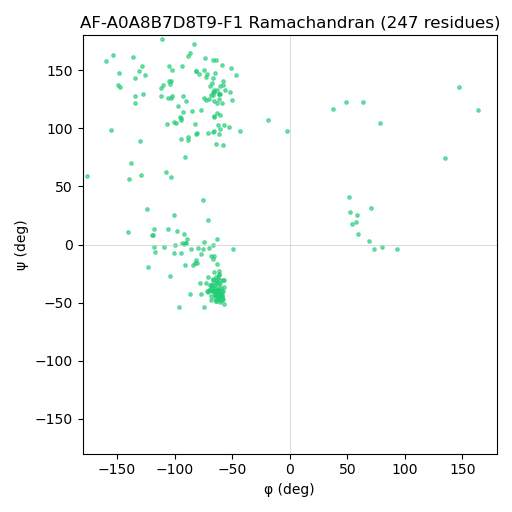 . ARG A 1 103 ? 17.267 -4.978 -16.811 1.00 41.03 103 ARG A N 1
ATOM 824 C CA . ARG A 1 103 ? 18.628 -5.333 -17.229 1.00 41.03 103 ARG A CA 1
ATOM 825 C C . ARG A 1 103 ? 19.259 -6.284 -16.205 1.00 41.03 103 ARG A C 1
ATOM 827 O O . ARG A 1 103 ? 19.047 -6.110 -15.005 1.00 41.03 103 ARG A O 1
ATOM 834 N N . SER A 1 104 ? 20.088 -7.206 -16.698 1.00 45.44 104 SER A N 1
ATOM 835 C CA . SER A 1 104 ? 20.836 -8.252 -15.969 1.00 45.44 104 SER A CA 1
ATOM 836 C C . SER A 1 104 ? 21.644 -7.783 -14.734 1.00 45.44 104 SER A C 1
ATOM 838 O O . SER A 1 104 ? 22.234 -8.587 -14.019 1.00 45.44 104 SER A O 1
ATOM 840 N N . SER A 1 105 ? 21.682 -6.478 -14.454 1.00 56.03 105 SER A N 1
ATOM 841 C CA . SER A 1 105 ? 22.363 -5.865 -13.315 1.00 56.03 105 SER A CA 1
ATOM 842 C C . SER A 1 105 ? 21.506 -5.706 -12.052 1.00 56.03 105 SER A C 1
ATOM 844 O O . SER A 1 105 ? 22.069 -5.524 -10.975 1.00 56.03 105 SER A O 1
ATOM 846 N N . PHE A 1 106 ? 20.170 -5.779 -12.124 1.00 67.19 106 PHE A N 1
ATOM 847 C CA . PHE A 1 106 ? 19.326 -5.663 -10.929 1.00 67.19 106 PHE A CA 1
ATOM 848 C C . PHE A 1 106 ? 18.986 -7.040 -10.358 1.00 67.19 106 PHE A C 1
ATOM 850 O O . PHE A 1 106 ? 18.166 -7.776 -10.902 1.00 67.19 106 PHE A O 1
ATOM 857 N N . LYS A 1 107 ? 19.608 -7.365 -9.225 1.00 77.25 107 LYS A N 1
ATOM 858 C CA . LYS A 1 107 ? 19.466 -8.639 -8.515 1.00 77.25 107 LYS A CA 1
ATOM 859 C C . LYS A 1 107 ? 18.603 -8.471 -7.263 1.00 77.25 107 LYS A C 1
ATOM 861 O O . LYS A 1 107 ? 18.718 -7.465 -6.561 1.00 77.25 107 LYS A O 1
ATOM 866 N N . CYS A 1 108 ? 17.742 -9.441 -6.956 1.00 84.88 108 CYS A N 1
ATOM 867 C CA . CYS A 1 108 ? 17.114 -9.520 -5.633 1.00 84.88 108 CYS A CA 1
ATOM 868 C C . CYS A 1 108 ? 18.051 -10.222 -4.631 1.00 84.88 108 CYS A C 1
ATOM 870 O O . CYS A 1 108 ? 19.078 -10.767 -5.029 1.00 84.88 108 CYS A O 1
ATOM 872 N N . ARG A 1 109 ? 17.704 -10.244 -3.332 1.00 84.19 109 ARG A N 1
ATOM 873 C CA . ARG A 1 109 ? 18.555 -10.872 -2.293 1.00 84.19 109 ARG A CA 1
ATOM 874 C C . ARG A 1 109 ? 18.746 -12.387 -2.470 1.00 84.19 109 ARG A C 1
ATOM 876 O O . ARG A 1 109 ? 19.641 -12.952 -1.854 1.00 84.19 109 ARG A O 1
ATOM 883 N N . GLU A 1 110 ? 17.905 -13.032 -3.275 1.00 84.19 110 GLU A N 1
ATOM 884 C CA . GLU A 1 110 ? 17.959 -14.472 -3.566 1.00 84.19 110 GLU A CA 1
ATOM 885 C C . GLU A 1 110 ? 18.746 -14.797 -4.843 1.00 84.19 110 GLU A C 1
ATOM 887 O O . GLU A 1 110 ? 19.019 -15.963 -5.117 1.00 84.19 110 GLU A O 1
ATOM 892 N N . CYS A 1 111 ? 19.157 -13.787 -5.615 1.00 83.69 111 CYS A N 1
ATOM 893 C CA . CYS A 1 111 ? 20.010 -13.980 -6.783 1.00 83.69 111 CYS A CA 1
ATOM 894 C C . CYS A 1 111 ? 21.450 -14.315 -6.387 1.00 83.69 111 CYS A C 1
ATOM 896 O O . CYS A 1 111 ? 22.032 -13.725 -5.471 1.00 83.69 111 CYS A O 1
ATOM 898 N N . VAL A 1 112 ? 22.076 -15.181 -7.182 1.00 78.38 112 VAL A N 1
ATOM 899 C CA . VAL A 1 112 ? 23.511 -15.452 -7.088 1.00 78.38 112 VAL A CA 1
ATOM 900 C C . VAL A 1 112 ? 24.315 -14.173 -7.367 1.00 78.38 112 VAL A C 1
ATOM 902 O O . VAL A 1 112 ? 24.096 -13.460 -8.354 1.00 78.38 112 VAL A O 1
ATOM 905 N N . GLY A 1 113 ? 25.257 -13.859 -6.476 1.00 69.88 113 GLY A N 1
ATOM 906 C CA . GLY A 1 113 ? 26.094 -12.662 -6.580 1.00 69.88 113 GLY A CA 1
ATOM 907 C C . GLY A 1 113 ? 25.343 -11.353 -6.323 1.00 69.88 113 GLY A C 1
ATOM 908 O O . GLY A 1 113 ? 25.672 -10.344 -6.945 1.00 69.88 113 GLY A O 1
ATOM 909 N N . TYR A 1 114 ? 24.311 -11.364 -5.472 1.00 71.38 114 TYR A N 1
ATOM 910 C CA . TYR A 1 114 ? 23.763 -10.143 -4.880 1.00 71.38 114 TYR A CA 1
ATOM 911 C C . TYR A 1 114 ? 24.812 -9.515 -3.949 1.00 71.38 114 TYR A C 1
ATOM 913 O O . TYR A 1 114 ? 25.120 -10.069 -2.894 1.00 71.38 114 TYR A O 1
ATOM 921 N N . SER A 1 115 ? 25.361 -8.363 -4.333 1.00 62.12 115 SER A N 1
ATOM 922 C CA . SER A 1 115 ? 26.159 -7.510 -3.454 1.00 62.12 115 SER A CA 1
ATOM 923 C C . SER A 1 115 ? 25.259 -6.411 -2.894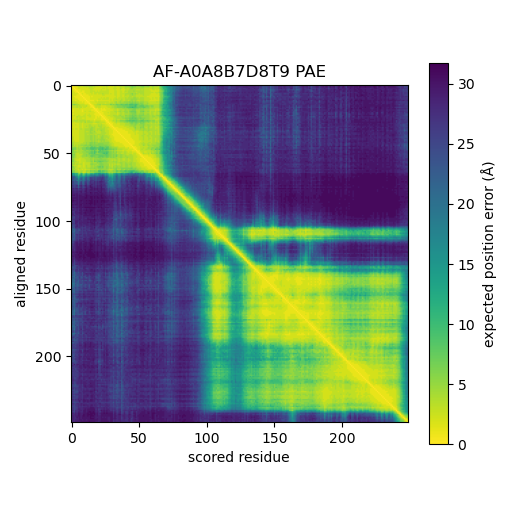 1.00 62.12 115 SER A C 1
ATOM 925 O O . SER A 1 115 ? 24.677 -5.622 -3.637 1.00 62.12 115 SER A O 1
ATOM 927 N N . SER A 1 116 ? 25.107 -6.361 -1.568 1.00 59.53 116 SER A N 1
ATOM 928 C CA . SER A 1 116 ? 24.463 -5.214 -0.929 1.00 59.53 116 SER A CA 1
ATOM 929 C C . SER A 1 116 ? 25.420 -4.032 -1.038 1.00 59.53 116 SER A C 1
ATOM 931 O O . SER A 1 116 ? 26.332 -3.905 -0.232 1.00 59.53 116 SER A O 1
ATOM 933 N N . SER A 1 117 ? 25.251 -3.185 -2.051 1.00 48.50 117 SER A N 1
ATOM 934 C CA . SER A 1 117 ? 26.017 -1.937 -2.179 1.00 48.50 117 SER A CA 1
ATOM 935 C C . SER A 1 117 ? 25.626 -0.883 -1.130 1.00 48.50 117 SER A C 1
ATOM 937 O O . SER A 1 117 ? 26.218 0.190 -1.097 1.00 48.50 117 SER A O 1
ATOM 939 N N . ASP A 1 118 ? 24.632 -1.170 -0.280 1.00 43.44 118 ASP A N 1
ATOM 940 C CA . ASP A 1 118 ? 24.217 -0.317 0.835 1.00 43.44 118 ASP A CA 1
ATOM 941 C C . ASP A 1 118 ? 25.041 -0.659 2.092 1.00 43.44 118 ASP A C 1
ATOM 943 O O . ASP A 1 118 ? 24.691 -1.547 2.874 1.00 43.44 118 ASP A O 1
ATOM 947 N N . SER A 1 119 ? 26.151 0.055 2.278 1.00 41.16 119 SER A N 1
ATOM 948 C CA . SER A 1 119 ? 27.132 -0.083 3.368 1.00 41.16 119 SER A CA 1
ATOM 949 C C . SER A 1 119 ? 26.677 0.475 4.730 1.00 41.16 119 SER A C 1
ATOM 951 O O . SER A 1 119 ? 27.476 1.065 5.452 1.00 41.16 119 SER A O 1
ATOM 953 N N . THR A 1 120 ? 25.409 0.313 5.113 1.00 40.94 120 THR A N 1
ATOM 954 C CA . THR A 1 120 ? 24.920 0.671 6.467 1.00 40.94 120 THR A CA 1
ATOM 955 C C . THR A 1 120 ? 24.341 -0.505 7.254 1.00 40.94 120 THR A C 1
ATOM 957 O O . THR A 1 120 ? 23.817 -0.310 8.345 1.00 40.94 120 THR A O 1
ATOM 960 N N . ASP A 1 121 ? 24.478 -1.733 6.754 1.00 42.25 121 ASP A N 1
ATOM 961 C CA . ASP A 1 121 ? 23.970 -2.948 7.404 1.00 42.25 121 ASP A CA 1
ATOM 962 C C . ASP A 1 121 ? 25.118 -3.729 8.086 1.00 42.25 121 ASP A C 1
ATOM 964 O O . ASP A 1 121 ? 25.388 -4.885 7.767 1.00 42.25 121 ASP A O 1
ATOM 968 N N . SER A 1 122 ? 25.843 -3.099 9.020 1.00 41.16 122 SER A N 1
ATOM 969 C CA . SER A 1 122 ? 26.874 -3.790 9.820 1.00 41.16 122 SER A CA 1
ATOM 970 C C . SER A 1 122 ? 26.304 -4.689 10.928 1.00 41.16 122 SER A C 1
ATOM 972 O O . SER A 1 122 ? 27.071 -5.414 11.548 1.00 41.16 122 SER A O 1
ATOM 974 N N . ASP A 1 123 ? 24.979 -4.716 11.123 1.00 38.81 123 ASP A N 1
ATOM 975 C CA . ASP A 1 123 ? 24.318 -5.524 12.164 1.00 38.81 123 ASP A CA 1
ATOM 976 C C . ASP A 1 123 ? 23.345 -6.600 11.635 1.00 38.81 123 ASP A C 1
ATOM 978 O O . ASP A 1 123 ? 22.604 -7.198 12.411 1.00 38.81 123 ASP A O 1
ATOM 982 N N . ASN A 1 124 ? 23.344 -6.928 10.334 1.00 44.50 124 ASN A N 1
ATOM 983 C CA . ASN A 1 124 ? 22.466 -7.982 9.794 1.00 44.50 124 ASN A CA 1
ATOM 984 C C . ASN A 1 124 ? 23.197 -9.030 8.943 1.00 44.50 124 ASN A C 1
ATOM 986 O O . ASN A 1 124 ? 22.811 -9.324 7.812 1.00 44.50 124 ASN A O 1
ATOM 990 N N . LEU A 1 125 ? 24.167 -9.719 9.550 1.00 39.84 125 LEU A N 1
ATOM 991 C CA . LEU A 1 125 ? 24.707 -10.993 9.040 1.00 39.84 125 LEU A CA 1
ATOM 992 C C . LEU A 1 125 ? 23.666 -12.148 8.999 1.00 39.84 125 LEU A C 1
ATOM 994 O O . LEU A 1 125 ? 24.010 -13.277 8.662 1.00 39.84 125 LEU A O 1
ATOM 998 N N . TYR A 1 126 ? 22.390 -11.884 9.313 1.00 42.34 126 TYR A N 1
ATOM 999 C CA . TYR A 1 126 ? 21.334 -12.884 9.526 1.00 42.34 126 TYR A CA 1
ATOM 1000 C C . TYR A 1 126 ? 20.089 -12.716 8.642 1.00 42.34 126 TYR A C 1
ATOM 1002 O O . TYR A 1 126 ? 18.993 -13.071 9.065 1.00 42.34 126 TYR A O 1
ATOM 1010 N N . GLN A 1 127 ? 20.188 -12.182 7.420 1.00 49.94 127 GLN A N 1
ATOM 1011 C CA . GLN A 1 127 ? 19.020 -12.138 6.520 1.00 49.94 127 GLN A CA 1
ATOM 1012 C C . GLN A 1 127 ? 19.353 -12.452 5.054 1.00 49.94 127 GLN A C 1
ATOM 1014 O O . GLN A 1 127 ? 18.987 -11.713 4.137 1.00 49.94 127 GLN A O 1
ATOM 1019 N N . ARG A 1 128 ? 19.956 -13.626 4.814 1.00 50.88 128 ARG A N 1
ATOM 1020 C CA . ARG A 1 128 ? 19.458 -14.454 3.703 1.00 50.88 128 ARG A CA 1
ATOM 1021 C C . ARG A 1 128 ? 18.002 -14.774 4.038 1.00 50.88 128 ARG A C 1
ATOM 1023 O O . ARG A 1 128 ? 17.718 -15.160 5.171 1.00 50.88 128 ARG A O 1
ATOM 1030 N N . SER A 1 129 ? 17.075 -14.553 3.112 1.00 50.25 129 SER A N 1
ATOM 1031 C CA . SER A 1 129 ? 15.693 -14.992 3.299 1.00 50.25 129 SER A CA 1
ATOM 1032 C C . SER A 1 129 ? 15.710 -16.467 3.704 1.00 50.25 129 SER A C 1
ATOM 1034 O O . SER A 1 129 ? 16.305 -17.305 3.031 1.00 50.25 129 SER A O 1
ATOM 1036 N N . ASN A 1 130 ? 15.084 -16.788 4.837 1.00 48.06 130 ASN A N 1
ATOM 1037 C CA . ASN A 1 130 ? 15.023 -18.146 5.393 1.00 48.06 130 ASN A CA 1
ATOM 1038 C C . ASN A 1 130 ? 14.104 -19.078 4.567 1.00 48.06 130 ASN A C 1
ATOM 1040 O O . ASN A 1 130 ? 13.555 -20.049 5.074 1.00 48.06 130 ASN A O 1
ATOM 1044 N N . THR A 1 131 ? 13.861 -18.719 3.307 1.00 55.81 131 THR A N 1
ATOM 1045 C CA . THR A 1 131 ? 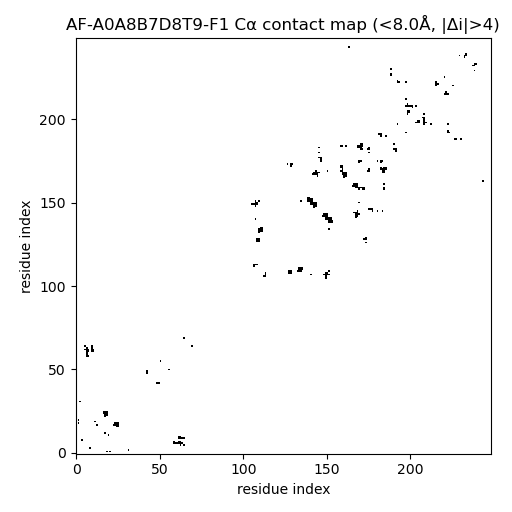12.997 -19.395 2.339 1.00 55.81 131 THR A CA 1
ATOM 1046 C C . THR A 1 131 ? 13.744 -20.526 1.636 1.00 55.81 131 THR A C 1
ATOM 1048 O O . THR A 1 131 ? 13.100 -21.385 1.046 1.00 55.81 131 THR A O 1
ATOM 1051 N N . GLY A 1 132 ? 15.086 -20.531 1.687 1.00 58.59 132 GLY A N 1
ATOM 1052 C CA . GLY A 1 132 ? 15.934 -21.524 1.018 1.00 58.59 132 GLY A CA 1
ATOM 1053 C C . GLY A 1 132 ? 15.924 -21.429 -0.512 1.00 58.59 132 GLY A C 1
ATOM 1054 O O . GLY A 1 132 ? 16.567 -22.239 -1.173 1.00 58.59 132 GLY A O 1
ATOM 1055 N N . ASN A 1 133 ? 15.224 -20.443 -1.077 1.00 64.38 133 ASN A N 1
ATOM 1056 C CA . ASN A 1 133 ? 15.052 -20.299 -2.514 1.00 64.38 133 ASN A CA 1
ATOM 1057 C C . ASN A 1 133 ? 16.178 -19.440 -3.089 1.00 64.38 133 ASN A C 1
ATOM 1059 O O . ASN A 1 133 ? 16.385 -18.303 -2.667 1.00 64.38 133 ASN A O 1
ATOM 1063 N N . ILE A 1 134 ? 16.901 -19.992 -4.057 1.00 75.62 134 ILE A N 1
ATOM 1064 C CA . ILE A 1 134 ? 17.924 -19.285 -4.828 1.00 75.62 134 ILE A CA 1
ATOM 1065 C C . ILE A 1 134 ? 17.326 -19.025 -6.209 1.00 75.62 134 ILE A C 1
ATOM 1067 O O . ILE A 1 134 ? 16.851 -19.963 -6.849 1.00 75.62 134 ILE A O 1
ATOM 1071 N N . CYS A 1 135 ? 17.330 -17.768 -6.657 1.00 81.88 135 CYS A N 1
ATOM 1072 C CA . CYS A 1 135 ? 16.859 -17.428 -7.998 1.00 81.88 135 CYS A CA 1
ATOM 1073 C C . CYS A 1 135 ? 17.785 -18.041 -9.052 1.00 81.88 135 CYS A C 1
ATOM 1075 O O . CYS A 1 135 ? 19.009 -17.903 -8.965 1.00 81.88 135 CYS A O 1
ATOM 1077 N N . GLN A 1 136 ? 17.189 -18.679 -10.055 1.00 79.06 136 GLN A N 1
ATOM 1078 C CA . GLN A 1 136 ? 17.875 -19.235 -11.213 1.00 79.06 136 GLN A CA 1
ATOM 1079 C C . GLN A 1 136 ? 18.044 -18.188 -12.319 1.00 79.06 136 GLN A C 1
ATOM 1081 O O . GLN A 1 136 ? 17.428 -17.118 -12.319 1.00 79.06 136 GLN A O 1
ATOM 1086 N N . GLU A 1 137 ? 18.921 -18.489 -13.271 1.00 71.75 137 GLU A N 1
ATOM 1087 C CA . GLU A 1 137 ? 19.146 -17.632 -14.428 1.00 71.75 137 GLU A CA 1
ATOM 1088 C C . GLU A 1 137 ? 17.888 -17.595 -15.309 1.00 71.75 137 GLU A C 1
ATOM 1090 O O . GLU A 1 137 ? 17.357 -18.627 -15.710 1.00 71.75 137 GLU A O 1
ATOM 1095 N N . GLY A 1 138 ? 17.371 -16.390 -15.564 1.00 71.56 138 GLY A N 1
ATOM 1096 C CA . GLY A 1 138 ? 16.099 -16.188 -16.265 1.00 71.56 138 GLY A CA 1
ATOM 1097 C C . GLY A 1 138 ? 14.868 -16.059 -15.360 1.00 71.56 138 GLY A C 1
ATOM 1098 O O . GLY A 1 138 ? 13.788 -15.746 -15.870 1.00 71.56 138 GLY A O 1
ATOM 1099 N N . ASP A 1 139 ? 15.009 -16.215 -14.038 1.00 80.25 139 ASP A N 1
ATOM 1100 C CA . ASP A 1 139 ? 13.897 -15.993 -13.114 1.00 80.25 139 ASP A CA 1
ATOM 1101 C C . ASP A 1 139 ? 13.369 -14.558 -13.194 1.00 80.25 139 ASP A C 1
ATOM 1103 O O . ASP A 1 139 ? 14.100 -13.558 -13.211 1.00 80.25 139 ASP A O 1
ATOM 1107 N N . THR A 1 140 ? 12.043 -14.456 -13.201 1.00 81.94 140 THR A N 1
ATOM 1108 C CA . THR A 1 140 ? 11.364 -13.165 -13.204 1.00 81.94 140 THR A CA 1
ATOM 1109 C C . THR A 1 140 ? 11.288 -12.589 -11.795 1.00 81.94 140 THR A C 1
ATOM 1111 O O . THR A 1 140 ? 11.216 -13.301 -10.792 1.00 81.94 140 THR A O 1
ATOM 1114 N N . HIS A 1 141 ? 11.297 -11.261 -11.723 1.00 86.31 141 HIS A N 1
ATOM 1115 C CA . HIS A 1 141 ? 11.286 -10.527 -10.468 1.00 86.31 141 HIS A CA 1
ATOM 1116 C C . HIS A 1 141 ? 10.139 -9.517 -10.439 1.00 86.31 141 HIS A C 1
ATOM 1118 O O . HIS A 1 141 ? 9.771 -8.916 -11.447 1.00 86.31 141 HIS A O 1
ATOM 1124 N N . LEU A 1 142 ? 9.582 -9.321 -9.251 1.00 87.44 142 LEU A N 1
ATOM 1125 C CA . LEU A 1 142 ? 8.530 -8.363 -8.941 1.00 87.44 142 LEU A CA 1
ATOM 1126 C C . LEU A 1 142 ? 9.131 -7.175 -8.195 1.00 87.44 142 LEU A C 1
ATOM 1128 O O . LEU A 1 142 ? 10.120 -7.317 -7.483 1.00 87.44 142 LEU A O 1
ATOM 1132 N N . ILE A 1 143 ? 8.506 -6.005 -8.292 1.00 86.12 143 ILE A N 1
ATOM 1133 C CA . ILE A 1 143 ? 8.956 -4.808 -7.573 1.00 86.12 143 ILE A CA 1
ATOM 1134 C C . ILE A 1 143 ? 8.048 -4.568 -6.368 1.00 86.12 143 ILE A C 1
ATOM 1136 O O . ILE A 1 143 ? 6.826 -4.455 -6.500 1.00 86.12 143 ILE A O 1
ATOM 1140 N N . CYS A 1 144 ? 8.644 -4.442 -5.182 1.00 89.38 144 CYS A N 1
ATOM 1141 C CA . CYS A 1 144 ? 7.914 -4.044 -3.985 1.00 89.38 144 CYS A CA 1
ATOM 1142 C C . CYS A 1 144 ? 7.344 -2.629 -4.150 1.00 89.38 144 CYS A C 1
ATOM 1144 O O . CYS A 1 144 ? 8.096 -1.665 -4.263 1.00 89.38 144 CYS A O 1
ATOM 1146 N N . SER A 1 145 ? 6.027 -2.464 -4.040 1.00 90.38 145 SER A N 1
ATOM 1147 C CA . SER A 1 145 ? 5.371 -1.149 -4.141 1.00 90.38 145 SER A CA 1
ATOM 1148 C C . SER A 1 145 ? 5.688 -0.207 -2.967 1.00 90.38 145 SER A C 1
ATOM 1150 O O . SER A 1 145 ? 5.335 0.967 -3.007 1.00 90.38 145 SER A O 1
ATOM 1152 N N . CYS A 1 146 ? 6.336 -0.705 -1.908 1.00 90.44 146 CYS A N 1
ATOM 1153 C CA . CYS A 1 146 ? 6.758 0.099 -0.760 1.00 90.44 146 CYS A CA 1
ATOM 1154 C C . CYS A 1 146 ? 8.216 0.563 -0.867 1.00 90.44 146 CYS A C 1
ATOM 1156 O O . CYS A 1 146 ? 8.490 1.757 -0.721 1.00 90.44 146 CYS A O 1
ATOM 1158 N N . CYS A 1 147 ? 9.146 -0.375 -1.073 1.00 87.75 147 CYS A N 1
ATOM 1159 C CA . CYS A 1 147 ? 10.588 -0.118 -1.026 1.00 87.75 147 CYS A CA 1
ATOM 1160 C C . CYS A 1 147 ? 11.287 -0.179 -2.382 1.00 87.75 147 CYS A C 1
ATOM 1162 O O . CYS A 1 147 ? 12.489 0.041 -2.432 1.00 87.75 147 CYS A O 1
ATOM 1164 N N . PHE A 1 148 ? 10.558 -0.503 -3.452 1.00 86.38 148 PHE A N 1
ATOM 1165 C CA . PHE A 1 148 ? 11.057 -0.619 -4.824 1.00 86.38 148 PHE A CA 1
ATOM 1166 C C . PHE A 1 148 ? 12.180 -1.644 -5.042 1.00 86.38 148 PHE A C 1
ATOM 1168 O O . PHE A 1 148 ? 12.719 -1.737 -6.139 1.00 86.38 148 PHE A O 1
ATOM 1175 N N . ARG A 1 149 ? 12.491 -2.470 -4.036 1.00 84.00 149 ARG A N 1
ATOM 1176 C CA . ARG A 1 149 ? 13.415 -3.599 -4.181 1.00 84.00 149 ARG A CA 1
ATOM 1177 C C . ARG A 1 149 ? 12.757 -4.743 -4.948 1.00 84.00 149 ARG A C 1
ATOM 1179 O O . ARG A 1 149 ? 11.539 -4.938 -4.854 1.00 84.00 149 ARG A O 1
ATOM 1186 N N . LEU A 1 150 ? 13.586 -5.497 -5.664 1.00 85.88 150 LEU A N 1
ATOM 1187 C CA . LEU A 1 150 ? 13.164 -6.692 -6.383 1.00 85.88 150 LEU A CA 1
ATOM 1188 C C . LEU A 1 150 ? 12.848 -7.835 -5.431 1.00 85.88 150 LEU A C 1
ATOM 1190 O O . LEU A 1 150 ? 13.481 -7.970 -4.392 1.00 85.88 150 LEU A O 1
ATOM 1194 N N . ILE A 1 151 ? 11.879 -8.655 -5.805 1.00 88.00 151 ILE A N 1
ATOM 1195 C CA . ILE A 1 151 ? 11.422 -9.831 -5.073 1.00 88.00 151 ILE A CA 1
ATOM 1196 C C . ILE A 1 151 ? 11.274 -10.966 -6.083 1.00 88.00 151 ILE A C 1
ATOM 1198 O O . ILE A 1 151 ? 10.838 -10.714 -7.205 1.00 88.00 151 ILE A O 1
ATOM 1202 N N . SER A 1 152 ? 11.592 -12.196 -5.694 1.00 86.25 152 SER A N 1
ATOM 1203 C CA . SER A 1 152 ? 11.361 -13.364 -6.544 1.00 86.25 152 SER A CA 1
ATOM 1204 C C . SER A 1 152 ? 9.886 -13.481 -6.963 1.00 86.25 152 SER A C 1
ATOM 1206 O O . SER A 1 152 ? 8.970 -13.353 -6.138 1.00 86.25 152 SER A O 1
ATOM 1208 N N . ALA A 1 153 ? 9.650 -13.711 -8.258 1.00 85.81 153 ALA A N 1
ATOM 1209 C CA . ALA A 1 153 ? 8.327 -14.017 -8.802 1.00 85.81 153 ALA A CA 1
ATOM 1210 C C . ALA A 1 153 ? 8.014 -15.524 -8.797 1.00 85.81 153 ALA A C 1
ATOM 1212 O O . ALA A 1 153 ? 6.960 -15.923 -9.295 1.00 85.81 153 ALA A O 1
ATOM 1213 N N . VAL A 1 154 ? 8.897 -16.357 -8.234 1.00 82.56 154 VAL A N 1
ATOM 1214 C CA . VAL A 1 154 ? 8.689 -17.806 -8.130 1.00 82.56 154 VAL A CA 1
ATOM 1215 C C . VAL A 1 154 ? 7.439 -18.073 -7.277 1.00 82.56 154 VAL A C 1
ATOM 1217 O O . VAL A 1 154 ? 7.342 -17.539 -6.173 1.00 82.56 154 VAL A O 1
ATOM 1220 N N . PRO A 1 155 ? 6.436 -18.828 -7.755 1.00 81.00 155 PRO A N 1
ATOM 1221 C CA . PRO A 1 155 ? 5.241 -19.153 -6.973 1.00 81.00 155 PRO A CA 1
ATOM 1222 C C . PRO A 1 155 ? 5.532 -20.018 -5.727 1.00 81.00 155 PRO A C 1
ATOM 1224 O O . PRO A 1 155 ? 6.528 -20.736 -5.709 1.00 81.00 155 PRO A O 1
ATOM 1227 N N . PRO A 1 156 ? 4.644 -20.022 -4.708 1.00 85.62 156 PRO A N 1
ATOM 1228 C CA . PRO A 1 156 ? 3.399 -19.255 -4.605 1.00 85.62 156 PRO A CA 1
ATOM 1229 C C . PRO A 1 156 ? 3.631 -17.792 -4.193 1.00 85.62 156 PRO A C 1
ATOM 1231 O O . PRO A 1 156 ? 4.514 -17.493 -3.401 1.00 85.62 156 PRO A O 1
ATOM 1234 N N . LEU A 1 157 ? 2.797 -16.874 -4.702 1.00 85.38 157 LEU A N 1
ATOM 1235 C CA . LEU A 1 157 ? 2.915 -15.420 -4.470 1.00 85.38 157 LEU A CA 1
ATOM 1236 C C . LEU A 1 157 ? 2.002 -14.881 -3.351 1.00 85.38 157 LEU A C 1
ATOM 1238 O O . LEU A 1 157 ? 1.792 -13.669 -3.249 1.00 85.38 157 LEU A O 1
ATOM 1242 N N . SER A 1 158 ? 1.392 -15.752 -2.545 1.00 86.38 158 SER A N 1
ATOM 1243 C CA . SER A 1 158 ? 0.388 -15.380 -1.532 1.00 86.38 158 SER A CA 1
ATOM 1244 C C . SER A 1 158 ? 0.940 -14.479 -0.420 1.00 86.38 158 SER A C 1
ATOM 1246 O O . SER A 1 158 ? 0.218 -13.657 0.136 1.00 86.38 158 SER A O 1
ATOM 1248 N N . ASP A 1 159 ? 2.230 -14.586 -0.134 1.00 89.69 159 ASP A N 1
ATOM 1249 C CA . ASP A 1 159 ? 3.007 -13.774 0.807 1.00 89.69 159 ASP A CA 1
ATOM 1250 C C . ASP A 1 159 ? 3.639 -12.525 0.161 1.00 89.69 159 ASP A C 1
ATOM 1252 O O . ASP A 1 159 ? 4.354 -11.766 0.815 1.00 89.69 159 ASP A O 1
ATOM 1256 N N . ARG A 1 160 ? 3.396 -12.301 -1.133 1.00 88.50 160 ARG A N 1
ATOM 1257 C CA . ARG A 1 160 ? 3.938 -11.168 -1.891 1.00 88.50 160 ARG A CA 1
ATOM 1258 C C . ARG A 1 160 ? 2.857 -10.318 -2.530 1.00 88.50 160 ARG A C 1
ATOM 1260 O O . ARG A 1 160 ? 3.134 -9.173 -2.858 1.00 88.50 160 ARG A O 1
ATOM 1267 N N . ARG A 1 161 ? 1.633 -10.823 -2.699 1.00 91.69 161 ARG A N 1
ATOM 1268 C CA . ARG A 1 161 ? 0.536 -10.145 -3.405 1.00 91.69 161 ARG A CA 1
ATOM 1269 C C . ARG A 1 161 ? -0.589 -9.743 -2.453 1.00 91.69 161 ARG A C 1
ATOM 1271 O O . ARG A 1 161 ? -1.151 -10.571 -1.746 1.00 91.69 161 ARG A O 1
ATOM 1278 N N . CYS A 1 162 ? -0.985 -8.473 -2.486 1.00 89.12 162 CYS A N 1
ATOM 1279 C CA . CYS A 1 162 ? -2.179 -8.014 -1.781 1.00 89.12 162 CYS A CA 1
ATOM 1280 C C . CYS A 1 162 ? -3.443 -8.509 -2.498 1.00 89.12 162 CYS A C 1
ATOM 1282 O O . CYS A 1 162 ? -3.650 -8.192 -3.669 1.00 89.12 162 CYS A O 1
ATOM 1284 N N . VAL A 1 163 ? -4.319 -9.223 -1.787 1.00 89.12 163 VAL A N 1
ATOM 1285 C CA . VAL A 1 163 ? -5.587 -9.737 -2.343 1.00 89.12 163 VAL A CA 1
ATOM 1286 C C . VAL A 1 163 ? -6.536 -8.601 -2.746 1.00 89.12 163 VAL A C 1
ATOM 1288 O O . VAL A 1 163 ? -7.277 -8.729 -3.713 1.00 89.12 163 VAL A O 1
ATOM 1291 N N . CYS A 1 164 ? -6.476 -7.458 -2.058 1.00 83.81 164 CYS A N 1
ATOM 1292 C CA . CYS A 1 164 ? -7.396 -6.344 -2.287 1.00 83.81 164 CYS A CA 1
ATOM 1293 C C . CYS A 1 164 ? -7.053 -5.526 -3.540 1.00 83.81 164 CYS A C 1
ATOM 1295 O O . CYS A 1 164 ? -7.946 -5.122 -4.277 1.00 83.81 164 CYS A O 1
ATOM 1297 N N . CYS A 1 165 ? -5.766 -5.230 -3.765 1.00 85.44 165 CYS A N 1
ATOM 1298 C CA . CYS A 1 165 ? -5.329 -4.339 -4.849 1.00 85.44 165 CYS A CA 1
ATOM 1299 C C . CYS A 1 165 ? -4.449 -5.013 -5.909 1.00 85.44 165 CYS A C 1
ATOM 1301 O O . CYS A 1 165 ? -4.080 -4.372 -6.889 1.00 85.44 165 CYS A O 1
ATOM 1303 N N . GLY A 1 166 ? -4.060 -6.274 -5.706 1.00 87.06 166 GLY A N 1
ATOM 1304 C CA . GLY A 1 166 ? -3.230 -7.047 -6.629 1.00 87.06 166 GLY A CA 1
ATOM 1305 C C . GLY A 1 166 ? -1.753 -6.646 -6.689 1.00 87.06 166 GLY A C 1
ATOM 1306 O O . GLY A 1 166 ? -0.999 -7.319 -7.386 1.00 87.06 166 GLY A O 1
ATOM 1307 N N . ARG A 1 167 ? -1.328 -5.588 -5.980 1.00 87.19 167 ARG A N 1
ATOM 1308 C CA . ARG A 1 167 ? 0.068 -5.115 -5.955 1.00 87.19 167 ARG A CA 1
ATOM 1309 C C . ARG A 1 167 ? 0.982 -6.020 -5.134 1.00 87.19 167 ARG A C 1
ATOM 1311 O O . ARG A 1 167 ? 0.518 -6.749 -4.256 1.00 87.19 167 ARG A O 1
ATOM 1318 N N . PHE A 1 168 ? 2.283 -5.897 -5.398 1.00 91.12 168 PHE A N 1
ATOM 1319 C CA . PHE A 1 168 ? 3.316 -6.708 -4.767 1.00 91.12 168 PHE A CA 1
ATOM 1320 C C . PHE A 1 168 ? 4.087 -5.970 -3.673 1.00 91.12 168 PHE A C 1
ATOM 1322 O O . PHE A 1 168 ? 4.418 -4.788 -3.804 1.00 91.12 168 PHE A O 1
ATOM 1329 N N . PHE A 1 169 ? 4.396 -6.684 -2.599 1.00 94.19 169 PHE A N 1
ATOM 1330 C CA . PHE A 1 169 ? 5.026 -6.174 -1.391 1.00 94.19 169 PHE A CA 1
ATOM 1331 C C . PHE A 1 169 ? 5.896 -7.257 -0.761 1.00 94.19 169 PHE A C 1
ATOM 1333 O O . PHE A 1 169 ? 5.576 -8.437 -0.815 1.00 94.19 169 PHE A O 1
ATOM 1340 N N . CYS A 1 170 ? 6.992 -6.856 -0.130 1.00 92.31 170 CYS A N 1
ATOM 1341 C CA . CYS A 1 170 ? 8.022 -7.803 0.283 1.00 92.31 170 CYS A CA 1
ATOM 1342 C C . CYS A 1 170 ? 7.973 -8.199 1.767 1.00 92.31 170 CYS A C 1
ATOM 1344 O O . CYS A 1 170 ? 8.722 -9.069 2.201 1.00 92.31 170 CYS A O 1
ATOM 1346 N N . HIS A 1 171 ? 7.121 -7.557 2.574 1.00 93.25 171 HIS A N 1
ATOM 1347 C CA . HIS A 1 171 ? 7.240 -7.653 4.029 1.00 93.25 171 HIS A CA 1
ATOM 1348 C C . HIS A 1 171 ? 6.886 -9.033 4.599 1.00 93.25 171 HIS A C 1
ATOM 1350 O O . HIS A 1 171 ? 7.575 -9.480 5.511 1.00 93.25 171 HIS A O 1
ATOM 1356 N N . LEU A 1 172 ? 5.864 -9.718 4.076 1.00 91.94 172 LEU A N 1
ATOM 1357 C CA . LEU A 1 172 ? 5.554 -11.085 4.514 1.00 91.94 172 LEU A CA 1
ATOM 1358 C C . LEU A 1 172 ? 6.602 -12.102 4.040 1.00 91.94 172 LEU A C 1
ATOM 1360 O O . LEU A 1 172 ? 6.819 -13.080 4.743 1.00 91.94 172 LEU A O 1
ATOM 1364 N N . TYR A 1 173 ? 7.274 -11.840 2.914 1.00 90.25 173 TYR A N 1
ATOM 1365 C CA . TYR A 1 173 ? 8.293 -12.737 2.373 1.00 90.25 173 TYR A CA 1
ATOM 1366 C C . TYR A 1 173 ? 9.614 -12.691 3.152 1.00 90.25 173 TYR A C 1
ATOM 1368 O O . TYR A 1 173 ? 10.102 -13.717 3.611 1.00 90.25 173 TYR A O 1
ATOM 1376 N N . TRP A 1 174 ? 10.192 -11.499 3.339 1.00 87.88 174 TRP A N 1
ATOM 1377 C CA . TRP A 1 174 ? 11.550 -11.368 3.898 1.00 87.88 174 TRP A CA 1
ATOM 1378 C C . TRP A 1 174 ? 11.739 -10.203 4.880 1.00 87.88 174 TRP A C 1
ATOM 1380 O O . TRP A 1 174 ? 12.865 -9.875 5.225 1.00 87.88 174 TRP A O 1
ATOM 1390 N N . LYS A 1 175 ? 10.643 -9.563 5.314 1.00 90.50 175 LYS A N 1
ATOM 1391 C CA . LYS A 1 175 ? 10.622 -8.298 6.076 1.00 90.50 175 LYS A CA 1
ATOM 1392 C C . LYS A 1 175 ? 11.195 -7.103 5.299 1.00 90.50 175 LYS A C 1
ATOM 1394 O O . LYS A 1 175 ? 12.315 -7.072 4.808 1.00 90.50 175 LYS A O 1
ATOM 1399 N N . CYS A 1 176 ? 10.371 -6.071 5.144 1.00 90.44 176 CYS A N 1
ATOM 1400 C CA . CYS A 1 176 ? 10.768 -4.863 4.420 1.00 90.44 176 CYS A CA 1
ATOM 1401 C C . CYS A 1 176 ? 11.732 -4.026 5.271 1.00 90.44 176 CYS A C 1
ATOM 1403 O O . CYS A 1 176 ? 11.362 -3.631 6.370 1.00 90.44 176 CYS A O 1
ATOM 1405 N N . SER A 1 177 ? 12.904 -3.690 4.728 1.00 86.12 177 SER A N 1
ATOM 1406 C CA . SER A 1 177 ? 13.941 -2.896 5.404 1.00 86.12 177 SER A CA 1
ATOM 1407 C C . SER A 1 177 ? 13.851 -1.385 5.147 1.00 86.12 177 SER A C 1
ATOM 1409 O O . SER A 1 177 ? 14.775 -0.646 5.467 1.00 86.12 177 SER A O 1
ATOM 1411 N N . LYS A 1 178 ? 12.775 -0.895 4.515 1.00 87.50 178 LYS A N 1
ATOM 1412 C CA . LYS A 1 178 ? 12.622 0.544 4.256 1.00 87.50 178 LYS A CA 1
ATOM 1413 C C . LYS A 1 178 ? 12.418 1.292 5.583 1.00 87.50 178 LYS A C 1
ATOM 1415 O O . LYS A 1 178 ? 11.474 0.942 6.297 1.00 87.50 178 LYS A O 1
ATOM 1420 N N . PRO A 1 179 ? 13.188 2.356 5.873 1.00 86.94 179 PRO A N 1
ATOM 1421 C CA . PRO A 1 179 ? 12.945 3.202 7.038 1.00 86.94 179 PRO A CA 1
ATOM 1422 C C . PRO A 1 179 ? 11.491 3.692 7.088 1.00 86.94 179 PRO A C 1
ATOM 1424 O O . PRO A 1 179 ? 10.938 4.147 6.085 1.00 86.94 179 PRO A O 1
ATOM 1427 N N . GLY A 1 180 ? 10.848 3.543 8.248 1.00 86.12 180 GLY A N 1
ATOM 1428 C CA . GLY A 1 180 ? 9.442 3.909 8.458 1.00 86.12 180 GLY A CA 1
ATOM 1429 C C . GLY A 1 180 ? 8.405 2.896 7.951 1.00 86.12 180 GLY A C 1
ATOM 1430 O O . GLY A 1 180 ? 7.208 3.105 8.145 1.00 86.12 180 GLY A O 1
ATOM 1431 N N . CYS A 1 181 ? 8.809 1.783 7.330 1.00 88.75 181 CYS A N 1
ATOM 1432 C CA . CYS A 1 181 ? 7.877 0.719 6.962 1.00 88.75 181 CYS A CA 1
ATOM 1433 C C . CYS A 1 181 ? 7.497 -0.130 8.185 1.00 88.75 181 CYS A C 1
ATOM 1435 O O . CYS A 1 181 ? 8.318 -0.882 8.695 1.00 88.75 181 CYS A O 1
ATOM 1437 N N . ARG A 1 182 ? 6.218 -0.110 8.574 1.00 85.56 182 ARG A N 1
ATOM 1438 C CA . ARG A 1 182 ? 5.679 -0.931 9.681 1.00 85.56 182 ARG A CA 1
ATOM 1439 C C . ARG A 1 182 ? 5.139 -2.305 9.278 1.00 85.56 182 ARG A C 1
ATOM 1441 O O . ARG A 1 182 ? 4.624 -3.036 10.111 1.00 85.56 182 ARG A O 1
ATOM 1448 N N . GLY A 1 183 ? 5.220 -2.648 7.996 1.00 90.44 183 GLY A N 1
ATOM 1449 C CA . GLY A 1 183 ? 4.583 -3.853 7.470 1.00 90.44 183 GLY A CA 1
ATOM 1450 C C . GLY A 1 183 ? 3.853 -3.585 6.172 1.00 90.44 183 GLY A C 1
ATOM 1451 O O . GLY A 1 183 ? 2.633 -3.515 6.160 1.00 90.44 183 GLY A O 1
ATOM 1452 N N . CYS A 1 184 ? 4.577 -3.418 5.059 1.00 91.81 184 CYS A N 1
ATOM 1453 C CA . CYS A 1 184 ? 3.937 -3.083 3.781 1.00 91.81 184 CYS A CA 1
ATOM 1454 C C . CYS A 1 184 ? 3.029 -4.188 3.215 1.00 91.81 184 CYS A C 1
ATOM 1456 O O . CYS A 1 184 ? 2.294 -3.943 2.264 1.00 91.81 184 CYS A O 1
ATOM 1458 N N . LEU A 1 185 ? 3.069 -5.379 3.812 1.00 92.94 185 LEU A N 1
ATOM 1459 C CA . LEU A 1 185 ? 2.076 -6.429 3.661 1.00 92.94 185 LEU A CA 1
ATOM 1460 C C . LEU A 1 185 ? 1.989 -7.201 4.974 1.00 92.94 185 LEU A C 1
ATOM 1462 O O . LEU A 1 185 ? 3.018 -7.542 5.561 1.00 92.94 185 LEU A O 1
ATOM 1466 N N . SER A 1 186 ? 0.769 -7.484 5.408 1.00 92.50 186 SER A N 1
ATOM 1467 C CA . SER A 1 186 ? 0.464 -8.292 6.584 1.00 92.50 186 SER A CA 1
ATOM 1468 C C . SER A 1 186 ? -0.911 -8.938 6.417 1.00 92.50 186 SER A C 1
ATOM 1470 O O . SER A 1 186 ? -1.705 -8.537 5.559 1.00 92.50 186 SER A O 1
ATOM 1472 N N . LYS A 1 187 ? -1.200 -9.971 7.216 1.00 91.00 187 LYS A N 1
ATOM 1473 C CA . LYS A 1 187 ? -2.573 -10.476 7.329 1.00 91.00 187 LYS A CA 1
ATOM 1474 C C . LYS A 1 187 ? -3.425 -9.380 7.961 1.00 91.00 187 LYS A C 1
ATOM 1476 O O . LYS A 1 187 ? -2.942 -8.651 8.821 1.00 91.00 187 LYS A O 1
ATOM 1481 N N . PHE A 1 188 ? -4.698 -9.296 7.584 1.00 89.12 188 PHE A N 1
ATOM 1482 C CA . PHE A 1 188 ? -5.574 -8.222 8.062 1.00 89.12 188 PHE A CA 1
ATOM 1483 C C . PHE A 1 188 ? -5.680 -8.170 9.599 1.00 89.12 188 PHE A C 1
ATOM 1485 O O . PHE A 1 188 ? -5.655 -7.094 10.186 1.00 89.12 188 PHE A O 1
ATOM 1492 N N . LYS A 1 189 ? -5.682 -9.339 10.252 1.00 88.81 189 LYS A N 1
ATOM 1493 C CA . LYS A 1 189 ? -5.649 -9.475 11.718 1.00 88.81 189 LYS A CA 1
ATOM 1494 C C . LYS A 1 189 ? -4.354 -8.994 12.387 1.00 88.81 189 LYS A C 1
ATOM 1496 O O . LYS A 1 189 ? -4.372 -8.648 13.559 1.00 88.81 189 LYS A O 1
ATOM 1501 N N . ASP A 1 190 ? -3.253 -8.964 11.640 1.00 88.75 190 ASP A N 1
ATOM 1502 C CA . ASP A 1 190 ? -1.911 -8.646 12.134 1.00 88.75 190 ASP A CA 1
ATOM 1503 C C . ASP A 1 190 ? -1.479 -7.229 11.699 1.00 88.75 190 ASP A C 1
ATOM 1505 O O . ASP A 1 190 ? -0.294 -6.897 11.745 1.00 88.75 190 ASP A O 1
ATOM 1509 N N . MET A 1 191 ? -2.406 -6.391 11.213 1.00 84.88 191 MET A N 1
ATOM 1510 C CA . MET A 1 191 ? -2.080 -5.014 10.837 1.00 84.88 191 MET A CA 1
ATOM 1511 C C . MET A 1 191 ? -1.683 -4.192 12.064 1.00 84.88 191 MET A C 1
ATOM 1513 O O . MET A 1 191 ? -2.384 -4.172 13.078 1.00 84.88 191 MET A O 1
ATOM 1517 N N . ASP A 1 192 ? -0.564 -3.478 11.952 1.00 82.00 192 ASP A N 1
ATOM 1518 C CA . ASP A 1 192 ? -0.095 -2.597 13.013 1.00 82.00 192 ASP A CA 1
ATOM 1519 C C . ASP A 1 192 ? -0.833 -1.256 12.950 1.00 82.00 192 ASP A C 1
ATOM 1521 O O . ASP A 1 192 ? -0.486 -0.362 12.178 1.00 82.00 192 ASP A O 1
ATOM 1525 N N . LEU A 1 193 ? -1.900 -1.155 13.741 1.00 82.44 193 LEU A N 1
ATOM 1526 C CA . LEU A 1 193 ? -2.661 0.072 13.935 1.00 82.44 193 LEU A CA 1
ATOM 1527 C C . LEU A 1 193 ? -2.114 0.817 15.157 1.00 82.44 193 LEU A C 1
ATOM 1529 O O . LEU A 1 193 ? -2.003 0.244 16.242 1.00 82.44 193 LEU A O 1
ATOM 1533 N N . ASP A 1 194 ? -1.794 2.096 14.973 1.00 78.81 194 ASP A N 1
ATOM 1534 C CA . ASP A 1 194 ? -1.337 3.004 16.030 1.00 78.81 194 ASP A CA 1
ATOM 1535 C C . ASP A 1 194 ? -2.379 4.093 16.345 1.00 78.81 194 ASP A C 1
ATOM 1537 O O . ASP A 1 194 ? -3.428 4.193 15.703 1.00 78.81 194 ASP A O 1
ATOM 1541 N N . GLU A 1 195 ? -2.092 4.934 17.341 1.00 76.06 195 GLU A N 1
ATOM 1542 C CA . GLU A 1 195 ? -2.991 6.019 17.757 1.00 76.06 195 GLU A CA 1
ATOM 1543 C C . GLU A 1 195 ? -3.264 7.051 16.658 1.00 76.06 195 GLU A C 1
ATOM 1545 O O . GLU A 1 195 ? -4.322 7.685 16.664 1.00 76.06 195 GLU A O 1
ATOM 1550 N N . LYS A 1 196 ? -2.352 7.208 15.689 1.00 80.50 196 LYS A N 1
ATOM 1551 C CA . LYS A 1 196 ? -2.562 8.123 14.562 1.00 80.50 196 LYS A CA 1
ATOM 1552 C C . LYS A 1 196 ? -3.692 7.624 13.674 1.00 80.50 196 LYS A C 1
ATOM 1554 O O . LYS A 1 196 ? -4.529 8.422 13.265 1.00 80.50 196 LYS A O 1
ATOM 1559 N N . HIS A 1 197 ? -3.766 6.312 13.447 1.00 81.62 197 HIS A N 1
ATOM 1560 C CA . HIS A 1 197 ? -4.882 5.711 12.717 1.00 81.62 197 HIS A CA 1
ATOM 1561 C C . HIS A 1 197 ? -6.212 5.905 13.448 1.00 81.62 197 HIS A C 1
ATOM 1563 O O . HIS A 1 197 ? -7.241 6.061 12.800 1.00 81.62 197 HIS A O 1
ATOM 1569 N N . LEU A 1 198 ? -6.195 5.930 14.785 1.00 83.75 198 LEU A N 1
ATOM 1570 C CA . LEU A 1 198 ? -7.402 6.120 15.583 1.00 83.75 198 LEU A CA 1
ATOM 1571 C C . LEU A 1 198 ? -7.972 7.537 15.453 1.00 83.75 198 LEU A C 1
ATOM 1573 O O . LEU A 1 198 ? -9.185 7.682 15.447 1.00 83.75 198 LEU A O 1
ATOM 1577 N N . SER A 1 199 ? -7.123 8.563 15.321 1.00 82.75 199 SER A N 1
ATOM 1578 C CA . SER A 1 199 ? -7.540 9.972 15.186 1.00 82.75 199 SER A CA 1
ATOM 1579 C C . SER A 1 199 ? -8.393 10.266 13.950 1.00 82.75 199 SER A C 1
ATOM 1581 O O . SER A 1 199 ? -9.146 11.233 13.957 1.00 82.75 199 SER A O 1
ATOM 1583 N N . GLU A 1 200 ? -8.258 9.467 12.890 1.00 84.19 200 GLU A N 1
ATOM 1584 C CA . GLU A 1 200 ? -8.957 9.675 11.614 1.00 84.19 200 GLU A CA 1
ATOM 1585 C C . GLU A 1 200 ? -9.879 8.502 11.244 1.00 84.19 200 GLU A C 1
ATOM 1587 O O . GLU A 1 200 ? -10.414 8.450 10.133 1.00 84.19 200 GLU A O 1
ATOM 1592 N N . LEU A 1 201 ? -10.069 7.549 12.163 1.00 85.38 201 LEU A N 1
ATOM 1593 C CA . LEU A 1 201 ? -10.717 6.271 11.875 1.00 85.38 201 LEU A CA 1
ATOM 1594 C C . LEU A 1 201 ? -12.186 6.440 11.480 1.00 85.38 201 LEU A C 1
ATOM 1596 O O . LEU A 1 201 ? -12.656 5.796 10.540 1.00 85.38 201 LEU A O 1
ATOM 1600 N N . ILE A 1 202 ? -12.915 7.307 12.187 1.00 88.44 202 ILE A N 1
ATOM 1601 C CA . ILE A 1 202 ? -1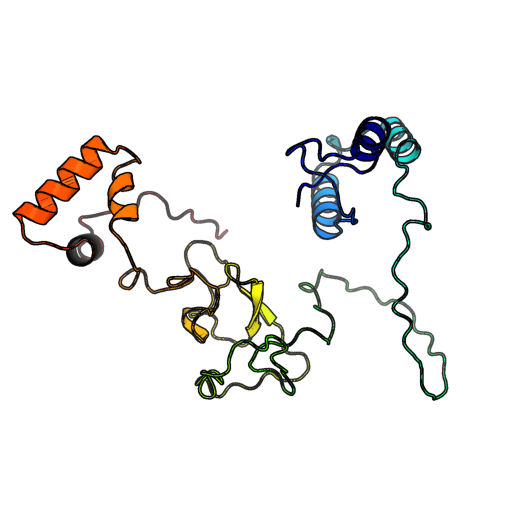4.340 7.524 11.941 1.00 88.44 202 ILE A CA 1
ATOM 1602 C C . ILE A 1 202 ? -14.486 8.609 10.887 1.00 88.44 202 ILE A C 1
ATOM 1604 O O . ILE A 1 202 ? -14.540 9.792 11.202 1.00 88.44 202 ILE A O 1
ATOM 1608 N N . SER A 1 203 ? -14.528 8.206 9.616 1.00 85.31 203 SER A N 1
ATOM 1609 C CA . SER A 1 203 ? -14.805 9.098 8.478 1.00 85.31 203 SER A CA 1
ATOM 1610 C C . SER A 1 203 ? -13.910 10.348 8.422 1.00 85.31 203 SER A C 1
ATOM 1612 O O . SER A 1 203 ? -14.330 11.374 7.890 1.00 85.31 203 SER A O 1
ATOM 1614 N N . LYS A 1 204 ? -12.682 10.275 8.962 1.00 85.44 204 LYS A N 1
ATOM 1615 C CA . LYS A 1 204 ? -11.762 11.415 9.140 1.00 85.44 204 LYS A CA 1
ATOM 1616 C C . LYS A 1 204 ? -12.328 12.562 9.988 1.00 85.44 204 LYS A C 1
ATOM 1618 O O . LYS A 1 204 ? -11.910 13.707 9.843 1.00 85.44 204 LYS A O 1
ATOM 1623 N N . ASN A 1 205 ? -13.278 12.261 10.866 1.00 89.31 205 ASN A N 1
ATOM 1624 C CA . ASN A 1 205 ? -13.831 13.203 11.824 1.00 89.31 205 ASN A CA 1
ATOM 1625 C C . ASN A 1 205 ? -13.055 13.093 13.152 1.00 89.31 205 ASN A C 1
ATOM 1627 O O . ASN A 1 205 ? -13.140 12.048 13.810 1.00 89.31 205 ASN A O 1
ATOM 1631 N N . PRO A 1 206 ? -12.314 14.140 13.562 1.00 88.19 206 PRO A N 1
ATOM 1632 C CA . PRO A 1 206 ? -11.510 14.100 14.779 1.00 88.19 206 PRO A CA 1
ATOM 1633 C C . PRO A 1 206 ? -12.364 14.023 16.050 1.00 88.19 206 PRO A C 1
ATOM 1635 O O . PRO A 1 206 ? -11.976 13.324 16.979 1.00 88.19 206 PRO A O 1
ATOM 1638 N N . PHE A 1 207 ? -13.541 14.658 16.077 1.00 90.25 207 PHE A N 1
ATOM 1639 C CA . PHE A 1 207 ? -14.416 14.680 17.255 1.00 90.25 207 PHE A CA 1
ATOM 1640 C C . PHE A 1 207 ? -15.016 13.302 17.541 1.00 90.25 207 PHE A C 1
ATOM 1642 O O . PHE A 1 207 ? -14.931 12.798 18.656 1.00 90.25 207 PHE A O 1
ATOM 1649 N N . GLU A 1 208 ? -15.558 12.648 16.514 1.00 93.00 208 GLU A N 1
ATOM 1650 C CA . GLU A 1 208 ? -16.085 11.281 16.641 1.00 93.00 208 GLU A CA 1
ATOM 1651 C C . GLU A 1 208 ? -14.975 10.292 17.009 1.00 93.00 208 GLU A C 1
ATOM 1653 O O . GLU A 1 208 ? -15.136 9.416 17.861 1.00 93.00 208 GLU A O 1
ATOM 1658 N N . SER A 1 209 ? -13.804 10.465 16.396 1.00 91.38 209 SER A N 1
ATOM 1659 C CA . SER A 1 209 ? -12.629 9.651 16.695 1.00 91.38 209 SER A CA 1
ATOM 1660 C C . SER A 1 209 ? -12.150 9.841 18.139 1.00 91.38 209 SER A C 1
ATOM 1662 O O . SER A 1 209 ? -11.684 8.888 18.762 1.00 91.38 209 SER A O 1
ATOM 1664 N N . GLU A 1 210 ? -12.296 11.038 18.707 1.00 91.38 210 GLU A N 1
ATOM 1665 C CA . GLU A 1 210 ? -12.007 11.325 20.112 1.00 91.38 210 GLU A CA 1
ATOM 1666 C C . GLU A 1 210 ? -13.021 10.682 21.065 1.00 91.38 210 GLU A C 1
ATOM 1668 O O . GLU A 1 210 ? -12.626 10.090 22.070 1.00 91.38 210 GLU A O 1
ATOM 1673 N N . ILE A 1 211 ? -14.309 10.673 20.714 1.00 92.94 211 ILE A N 1
ATOM 1674 C CA . ILE A 1 211 ? -15.330 9.924 21.464 1.00 92.94 211 ILE A CA 1
ATOM 1675 C C . ILE A 1 211 ? -14.973 8.432 21.499 1.00 92.94 211 ILE A C 1
ATOM 1677 O O . ILE A 1 211 ? -14.993 7.814 22.567 1.00 92.94 211 ILE A O 1
ATOM 1681 N N . LEU A 1 212 ? -14.576 7.852 20.360 1.00 91.62 212 LEU A N 1
ATOM 1682 C CA . LEU A 1 212 ? -14.142 6.455 20.300 1.00 91.62 212 LEU A CA 1
ATOM 1683 C C . LEU A 1 212 ? -12.889 6.204 21.150 1.00 91.62 212 LEU A C 1
ATOM 1685 O O . LEU A 1 212 ? -12.828 5.196 21.855 1.00 91.62 212 LEU A O 1
ATOM 1689 N N . LYS A 1 213 ? -11.902 7.108 21.122 1.00 90.38 213 LYS A N 1
ATOM 1690 C CA . LYS A 1 213 ? -10.712 7.025 21.987 1.00 90.38 213 LYS A CA 1
ATOM 1691 C C . LYS A 1 213 ? -11.099 6.974 23.458 1.00 90.38 213 LYS A C 1
ATOM 1693 O O . LYS A 1 213 ? -10.680 6.059 24.165 1.00 90.38 213 LYS A O 1
ATOM 1698 N N . ASN A 1 214 ? -11.940 7.906 23.894 1.00 91.94 214 ASN A N 1
ATOM 1699 C CA . ASN A 1 214 ? -12.395 7.988 25.278 1.00 91.94 214 ASN A CA 1
ATOM 1700 C C . ASN A 1 214 ? -13.172 6.730 25.686 1.00 91.94 214 ASN A C 1
ATOM 1702 O O . ASN A 1 214 ? -12.961 6.193 26.775 1.00 91.94 214 ASN A O 1
ATOM 1706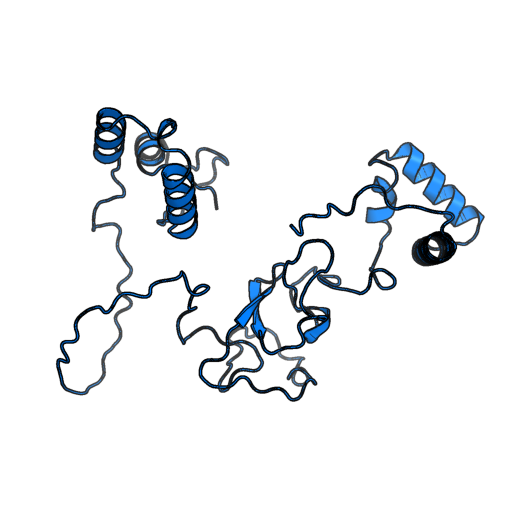 N N . TYR A 1 215 ? -14.002 6.194 24.788 1.00 93.69 215 TYR A N 1
ATOM 1707 C CA . TYR A 1 215 ? -14.697 4.929 25.008 1.00 93.69 215 TYR A CA 1
ATOM 1708 C C . TYR A 1 215 ? -13.723 3.758 25.201 1.00 93.69 215 TYR A C 1
ATOM 1710 O O . TYR A 1 215 ? -13.858 3.004 26.167 1.00 93.69 215 TYR A O 1
ATOM 1718 N N . LEU A 1 216 ? -12.715 3.621 24.336 1.00 92.19 216 LEU A N 1
ATOM 1719 C CA . LEU A 1 216 ? -11.711 2.556 24.437 1.00 92.19 216 LEU A CA 1
ATOM 1720 C C . LEU A 1 216 ? -10.924 2.631 25.750 1.00 92.19 216 LEU A C 1
ATOM 1722 O O . LEU A 1 216 ? -10.758 1.607 26.413 1.00 92.19 216 LEU A O 1
ATOM 1726 N N . VAL A 1 217 ? -10.526 3.837 26.169 1.00 92.62 217 VAL A N 1
ATOM 1727 C CA . VAL A 1 217 ? -9.862 4.069 27.462 1.00 92.62 217 VAL A CA 1
ATOM 1728 C C . VAL A 1 217 ? -10.776 3.668 28.622 1.00 92.62 217 VAL A C 1
ATOM 1730 O O . VAL A 1 217 ? -10.352 2.919 29.498 1.00 92.62 217 VAL A O 1
ATOM 1733 N N . SER A 1 218 ? -12.052 4.072 28.598 1.00 95.12 218 SER A N 1
ATOM 1734 C CA . SER A 1 218 ? -13.020 3.731 29.655 1.00 95.12 218 SER A CA 1
ATOM 1735 C C . SER A 1 218 ? -13.269 2.224 29.799 1.00 95.12 218 SER A C 1
ATOM 1737 O O . SER A 1 218 ? -13.583 1.740 30.885 1.00 95.12 218 SER A O 1
ATOM 1739 N N . LYS A 1 219 ? -13.123 1.468 28.705 1.00 93.25 219 LYS A N 1
ATOM 1740 C CA . LYS A 1 219 ? -13.278 0.009 28.667 1.00 93.25 219 LYS A CA 1
ATOM 1741 C C . LYS A 1 219 ? -11.959 -0.745 28.845 1.00 93.25 219 LYS A C 1
ATOM 1743 O O . LYS A 1 219 ? -11.978 -1.971 28.810 1.00 93.25 219 LYS A O 1
ATOM 1748 N N . ASN A 1 220 ? -10.843 -0.038 29.039 1.00 92.38 220 ASN A N 1
ATOM 1749 C CA . ASN A 1 220 ? -9.494 -0.602 29.088 1.00 92.38 220 ASN A CA 1
ATOM 1750 C C . ASN A 1 220 ? -9.176 -1.495 27.867 1.00 92.38 220 ASN A C 1
ATOM 1752 O O . ASN A 1 220 ? -8.599 -2.573 27.996 1.00 92.38 220 ASN A O 1
ATOM 1756 N N . MET A 1 221 ? -9.599 -1.062 26.674 1.00 90.00 221 MET A N 1
ATOM 1757 C CA . MET A 1 221 ? -9.423 -1.787 25.413 1.00 90.00 221 MET A CA 1
ATOM 1758 C C . MET A 1 221 ? -8.408 -1.083 24.515 1.00 90.00 221 MET A C 1
ATOM 1760 O O . MET A 1 221 ? -8.460 0.134 24.333 1.00 90.00 221 MET A O 1
ATOM 1764 N N . LYS A 1 222 ? -7.516 -1.844 23.878 1.00 88.94 222 LYS A N 1
ATOM 1765 C CA . LYS A 1 222 ? -6.609 -1.321 22.847 1.00 88.94 222 LYS A CA 1
ATOM 1766 C C . LYS A 1 222 ? -7.270 -1.382 21.471 1.00 88.94 222 LYS A C 1
ATOM 1768 O O . LYS A 1 222 ? -8.186 -2.164 21.223 1.00 88.94 222 LYS A O 1
ATOM 1773 N N . ILE A 1 223 ? -6.736 -0.619 20.516 1.00 87.56 223 ILE A N 1
ATOM 1774 C CA . ILE A 1 223 ? -7.205 -0.651 19.120 1.00 87.56 223 ILE A CA 1
ATOM 1775 C C . ILE A 1 223 ? -7.101 -2.050 18.484 1.00 87.56 223 ILE A C 1
ATOM 1777 O O . ILE A 1 223 ? -7.933 -2.419 17.660 1.00 87.56 223 ILE A O 1
ATOM 1781 N N . LYS A 1 224 ? -6.116 -2.859 18.902 1.00 87.88 224 LYS A N 1
ATOM 1782 C CA . LYS A 1 224 ? -5.962 -4.256 18.461 1.00 87.88 224 LYS A CA 1
ATOM 1783 C C . LYS A 1 224 ? -7.095 -5.150 18.977 1.00 87.88 224 LYS A C 1
ATOM 1785 O O . LYS A 1 224 ? -7.570 -6.016 18.242 1.00 87.88 224 LYS A O 1
ATOM 1790 N N . ASP A 1 225 ? -7.579 -4.897 20.189 1.00 89.62 225 ASP A N 1
ATOM 1791 C CA . ASP A 1 225 ? -8.712 -5.625 20.770 1.00 89.62 225 ASP A CA 1
ATOM 1792 C C . ASP A 1 225 ? -10.011 -5.244 20.056 1.00 89.62 225 ASP A C 1
ATOM 1794 O O . ASP A 1 225 ? -10.809 -6.113 19.706 1.00 89.62 225 ASP A O 1
ATOM 1798 N N . LEU A 1 226 ? -10.179 -3.952 19.745 1.00 90.44 226 LEU A N 1
ATOM 1799 C CA . LEU A 1 226 ? -11.283 -3.469 18.915 1.00 90.44 226 LEU A CA 1
ATOM 1800 C C . LEU A 1 226 ? -11.270 -4.129 17.530 1.00 90.44 226 LEU A C 1
ATOM 1802 O O . LEU A 1 226 ? -12.301 -4.633 17.092 1.00 90.44 226 LEU A O 1
ATOM 1806 N N . LEU A 1 227 ? -10.115 -4.167 16.854 1.00 90.69 227 LEU A N 1
ATOM 1807 C CA . LEU A 1 227 ? -9.977 -4.833 15.556 1.00 90.69 227 LEU A CA 1
ATOM 1808 C C . LEU A 1 227 ? -10.364 -6.312 15.657 1.00 90.69 227 LEU A C 1
ATOM 1810 O O . LEU A 1 227 ? -11.149 -6.790 14.845 1.00 90.69 227 LEU A O 1
ATOM 1814 N N . THR A 1 228 ? -9.871 -7.016 16.676 1.00 92.12 228 THR A N 1
ATOM 1815 C CA . THR A 1 228 ? -10.190 -8.432 16.910 1.00 92.12 228 THR A CA 1
ATOM 1816 C C . THR A 1 228 ? -11.690 -8.641 17.106 1.00 92.12 228 THR A C 1
ATOM 1818 O O . THR A 1 228 ? -12.275 -9.530 16.490 1.00 92.12 228 THR A O 1
ATOM 1821 N N . HIS A 1 229 ? -12.342 -7.783 17.893 1.00 92.25 229 HIS A N 1
ATOM 1822 C CA . HIS A 1 229 ? -13.788 -7.832 18.096 1.00 92.25 229 HIS A CA 1
ATOM 1823 C C . HIS A 1 229 ? -14.570 -7.568 16.798 1.00 92.25 229 HIS A C 1
ATOM 1825 O O . HIS A 1 229 ? -15.544 -8.260 16.498 1.00 92.25 229 HIS A O 1
ATOM 1831 N N . CYS A 1 230 ? -14.129 -6.603 15.988 1.00 91.62 230 CYS A N 1
ATOM 1832 C CA . CYS A 1 230 ? -14.718 -6.328 14.679 1.00 91.62 230 CYS A CA 1
ATOM 1833 C C . CYS A 1 230 ? -14.560 -7.508 13.712 1.00 91.62 230 CYS A C 1
ATOM 1835 O O . CYS A 1 230 ? -15.498 -7.815 12.980 1.00 91.62 230 CYS A O 1
ATOM 1837 N N . LEU A 1 231 ? -13.409 -8.187 13.723 1.00 92.12 231 LEU A N 1
ATOM 1838 C CA . LEU A 1 231 ? -13.165 -9.381 12.910 1.00 92.12 231 LEU A CA 1
ATOM 1839 C C . LEU A 1 231 ? -14.070 -10.542 13.322 1.00 92.12 231 LEU A C 1
ATOM 1841 O O . LEU A 1 231 ? -14.688 -11.152 12.459 1.00 92.12 231 LEU A O 1
ATOM 1845 N N . GLN A 1 232 ? -14.244 -10.784 14.622 1.00 93.81 232 GLN A N 1
ATOM 1846 C CA . GLN A 1 232 ? -15.184 -11.799 15.111 1.00 93.81 232 GLN A CA 1
ATOM 1847 C C . GLN A 1 232 ? -16.616 -11.517 14.640 1.00 93.81 232 GLN A C 1
ATOM 1849 O O . GLN A 1 232 ? -17.314 -12.412 14.169 1.00 93.81 232 GLN A O 1
ATOM 1854 N N . LYS A 1 233 ? -17.062 -10.258 14.714 1.00 93.94 233 LYS A N 1
ATOM 1855 C CA . LYS A 1 233 ? -18.385 -9.858 14.211 1.00 93.94 233 LYS A CA 1
ATOM 1856 C C . LYS A 1 233 ? -18.506 -9.959 12.691 1.00 93.94 233 LYS A C 1
ATOM 1858 O O . LYS A 1 233 ? -19.603 -10.209 12.191 1.00 93.94 233 LYS A O 1
ATOM 1863 N N . LEU A 1 234 ? -17.408 -9.781 11.961 1.00 92.06 234 LEU A N 1
ATOM 1864 C CA . LEU A 1 234 ? -17.349 -10.004 10.518 1.00 92.06 234 LEU A CA 1
ATOM 1865 C C . LEU A 1 234 ? -17.483 -11.498 10.182 1.00 92.06 234 LEU A C 1
ATOM 1867 O O . LEU A 1 234 ? -18.277 -11.845 9.311 1.00 92.06 234 LEU A O 1
ATOM 1871 N N . ASP A 1 235 ? -16.792 -12.376 10.913 1.00 91.12 235 ASP A N 1
ATOM 1872 C CA . ASP A 1 235 ? -16.890 -13.836 10.755 1.00 91.12 235 ASP A CA 1
ATOM 1873 C C . ASP A 1 235 ? -18.308 -14.343 11.068 1.00 91.12 235 ASP A C 1
ATOM 1875 O O . ASP A 1 235 ? -18.854 -15.186 10.354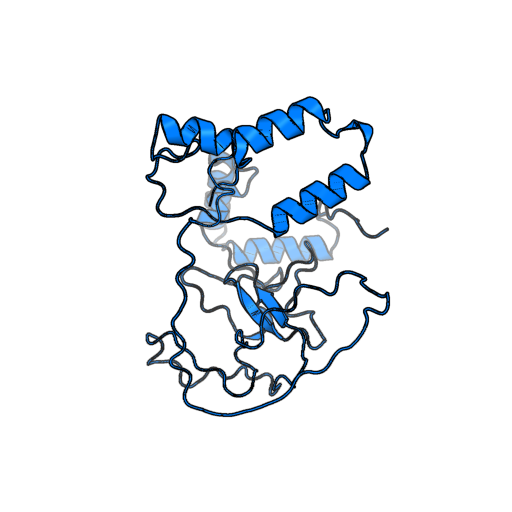 1.00 91.12 235 ASP A O 1
ATOM 1879 N N . LEU A 1 236 ? -18.955 -13.754 12.081 1.00 94.50 236 LEU A N 1
ATOM 1880 C CA . LEU A 1 236 ? -20.361 -13.996 12.431 1.00 94.50 236 LEU A CA 1
ATOM 1881 C C . LEU A 1 236 ? -21.365 -13.343 11.463 1.00 94.50 236 LEU A C 1
ATOM 1883 O O . LEU A 1 236 ? -22.571 -13.429 11.692 1.00 94.50 236 LEU A O 1
ATOM 1887 N N . LYS A 1 237 ? -20.897 -12.676 10.398 1.00 91.44 237 LYS A N 1
ATOM 1888 C CA . LYS A 1 237 ? -21.713 -11.948 9.408 1.00 91.44 237 LYS A CA 1
ATOM 1889 C C . LYS A 1 237 ? -22.603 -10.844 10.001 1.00 91.44 237 LYS A C 1
ATOM 1891 O O . LYS A 1 237 ? -23.554 -10.410 9.357 1.00 91.44 237 LYS A O 1
ATOM 1896 N N . GLN A 1 238 ? -22.296 -10.368 11.208 1.00 93.25 238 GLN A N 1
ATOM 1897 C CA . GLN A 1 238 ? -22.977 -9.226 11.829 1.00 93.25 238 GLN A CA 1
ATOM 1898 C C . GLN A 1 238 ? -22.473 -7.904 11.249 1.00 93.25 238 GLN A C 1
ATOM 1900 O O . GLN A 1 238 ? -23.227 -6.941 11.137 1.00 93.25 238 GLN A O 1
ATOM 1905 N N . PHE A 1 239 ? -21.192 -7.859 10.877 1.00 91.50 239 PHE A N 1
ATOM 1906 C CA . PHE A 1 239 ? -20.596 -6.750 10.143 1.00 91.50 239 PHE A CA 1
ATOM 1907 C C . PHE A 1 239 ? -20.436 -7.111 8.670 1.00 91.50 239 PHE A C 1
ATOM 1909 O O . PHE A 1 239 ? -20.252 -8.271 8.309 1.00 91.50 239 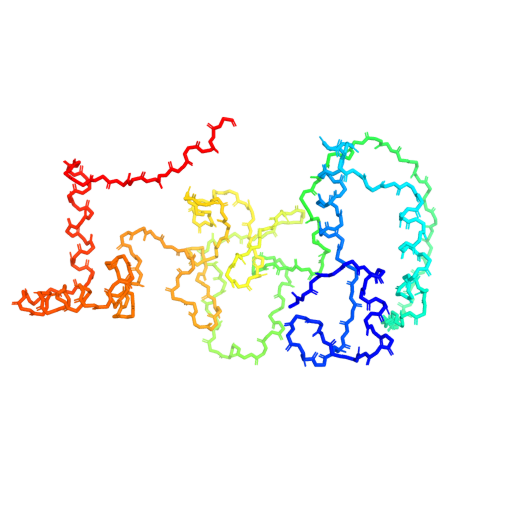PHE A O 1
ATOM 1916 N N . THR A 1 240 ? -20.498 -6.098 7.809 1.00 87.19 240 THR A N 1
ATOM 1917 C CA . THR A 1 240 ? -20.268 -6.239 6.370 1.00 87.19 240 THR A CA 1
ATOM 1918 C C . THR A 1 240 ? -19.232 -5.220 5.915 1.00 87.19 240 THR A C 1
ATOM 1920 O O . THR A 1 240 ? -19.052 -4.168 6.528 1.00 87.19 240 THR A O 1
ATOM 1923 N N . THR A 1 241 ? -18.517 -5.541 4.838 1.00 76.56 241 THR A N 1
ATOM 1924 C CA . THR A 1 241 ? -17.584 -4.609 4.197 1.00 76.56 241 THR A CA 1
ATOM 1925 C C . THR A 1 241 ? -18.250 -4.056 2.944 1.00 76.56 241 THR A C 1
ATOM 1927 O O . THR A 1 241 ? -18.774 -4.809 2.128 1.00 76.56 241 THR A O 1
ATOM 1930 N N . THR A 1 242 ? -18.293 -2.732 2.791 1.00 64.31 242 THR A N 1
ATOM 1931 C CA . THR A 1 242 ? -19.152 -2.112 1.772 1.00 64.31 242 THR A CA 1
ATOM 1932 C C . THR A 1 242 ? -18.563 -2.090 0.364 1.00 64.31 242 THR A C 1
ATOM 1934 O O . THR A 1 242 ? -19.336 -1.912 -0.571 1.00 64.31 242 THR A O 1
ATOM 1937 N N . LYS A 1 243 ? -17.255 -2.305 0.145 1.00 52.91 243 LYS A N 1
ATOM 1938 C CA . LYS A 1 243 ? -16.671 -2.377 -1.213 1.00 52.91 243 LYS A CA 1
ATOM 1939 C C . LYS A 1 243 ? -15.374 -3.195 -1.265 1.00 52.91 243 LYS A C 1
ATOM 1941 O O . LYS A 1 243 ? -14.294 -2.649 -1.065 1.00 52.91 243 LYS A O 1
ATOM 1946 N N . PHE A 1 244 ? -15.464 -4.457 -1.678 1.00 48.06 244 PHE A N 1
ATOM 1947 C CA . PHE A 1 244 ? -14.409 -5.070 -2.489 1.00 48.06 244 PHE A CA 1
ATOM 1948 C C . PHE A 1 244 ? -14.907 -5.047 -3.927 1.00 48.06 244 PHE A C 1
ATOM 1950 O O . PHE A 1 244 ? -15.845 -5.753 -4.281 1.00 48.06 244 PHE A O 1
ATOM 1957 N N . GLY A 1 245 ? -14.353 -4.150 -4.743 1.00 40.97 245 GLY A N 1
ATOM 1958 C CA . GLY A 1 245 ? -14.692 -4.091 -6.157 1.00 40.97 245 GLY A CA 1
ATOM 1959 C C . GLY A 1 245 ? -14.293 -5.399 -6.826 1.00 40.97 245 GLY A C 1
ATOM 1960 O O . GLY A 1 245 ? -13.116 -5.602 -7.114 1.00 40.97 245 GLY A O 1
ATOM 1961 N N . SER A 1 246 ? -15.273 -6.258 -7.092 1.00 36.12 246 SER A N 1
ATOM 1962 C CA . SER A 1 246 ? -15.186 -7.351 -8.052 1.00 36.12 246 SER A CA 1
ATOM 1963 C C . SER A 1 246 ? -14.839 -6.774 -9.425 1.00 36.12 246 SER A C 1
ATOM 1965 O O . SER A 1 246 ? -15.710 -6.466 -10.230 1.00 36.12 246 SER A O 1
ATOM 1967 N N . LYS A 1 247 ? -13.547 -6.581 -9.688 1.00 35.81 247 LYS A N 1
ATOM 1968 C CA . LYS A 1 247 ? -12.997 -6.427 -11.037 1.00 35.81 247 LYS A CA 1
ATOM 1969 C C . LYS A 1 247 ? -12.238 -7.699 -11.396 1.00 35.81 247 LYS A C 1
ATOM 1971 O O . LYS A 1 247 ? -11.031 -7.684 -11.589 1.00 35.81 247 LYS A O 1
ATOM 1976 N N . HIS A 1 248 ? -12.975 -8.802 -11.435 1.00 38.19 248 HIS A N 1
ATOM 1977 C CA . HIS A 1 248 ? -12.606 -9.981 -12.203 1.00 38.19 248 HIS A CA 1
ATOM 1978 C C . HIS A 1 248 ? -13.829 -10.367 -13.037 1.00 38.19 248 HIS A C 1
ATOM 1980 O O . HIS A 1 248 ? -14.715 -11.089 -12.586 1.00 38.19 248 HIS A O 1
ATOM 1986 N N . LYS A 1 249 ? -13.889 -9.779 -14.228 1.00 32.41 249 LYS A N 1
ATOM 1987 C CA . LYS A 1 249 ? -14.451 -10.355 -15.443 1.00 32.41 249 LYS A CA 1
ATOM 1988 C C . LYS A 1 249 ? -13.437 -10.077 -16.539 1.00 32.41 249 LYS A C 1
ATOM 1990 O O . LYS A 1 249 ? -12.879 -8.955 -16.508 1.00 32.41 249 LYS A O 1
#

Solvent-accessible surface area (backbone atoms only — not comparable to full-atom values): 16455 Å² total; per-residue (Å²): 140,87,87,74,60,60,27,65,47,37,57,49,51,76,81,38,70,42,37,93,87,76,66,45,75,60,90,78,86,78,88,59,62,68,62,49,53,52,51,50,55,50,35,72,77,34,64,90,75,53,76,56,72,68,59,51,54,55,36,56,73,47,27,70,80,75,53,90,78,63,81,69,80,72,76,77,72,83,80,78,84,84,86,88,84,92,83,88,79,84,88,78,92,76,86,68,87,68,81,79,82,71,60,97,82,75,65,28,88,43,30,81,86,54,72,79,83,68,89,80,64,90,86,57,97,79,67,70,61,93,75,81,65,67,53,58,93,86,64,59,70,40,56,17,78,79,68,65,47,52,37,81,56,66,78,82,51,77,53,31,40,40,87,88,79,67,50,39,27,47,20,60,67,63,57,56,85,45,89,91,56,86,56,77,36,66,57,84,91,67,57,86,77,55,74,72,56,44,46,41,60,50,88,63,33,53,68,62,14,48,53,51,49,52,50,29,59,76,68,76,48,53,72,67,55,51,50,51,52,53,49,53,33,37,76,69,63,77,44,84,81,93,76,80,82,88,82,82,128

Radius of gyration: 25.66 Å; Cα contacts (8 Å, |Δi|>4): 180; chains: 1; bounding box: 63×53×69 Å

pLDDT: mean 74.44, std 21.05, range [25.92, 95.12]